Protein AF-A0A1B6DIT6-F1 (afdb_monomer)

pLDDT: mean 82.74, std 21.22, range [32.59, 97.62]

Foldseek 3Di:
DVVVVVVVVVVVVDPDDDDDDPPVVVVVVVVVVVVCVPPDPDPPPPPDDPVVDDDDDPPDPFDDKDAPAFAEDDDDDADDPVQFKFFLNHTDDFDRQLRVLLLQCLLCVVPPLVVDPLQQVLSVVVSLVSGDPVCVVRPPDPVRIDSPSSNVVVVVVVVVVVVDDPVVVVVVVVVVVVCCVRGQWMQTRNDIDGDDHRYDDDDHFDDDPDPDNNGD

Structure (mmCIF, N/CA/C/O backbone):
data_AF-A0A1B6DIT6-F1
#
_entry.id   AF-A0A1B6DIT6-F1
#
loop_
_atom_site.group_PDB
_atom_site.id
_atom_site.type_symbol
_atom_site.label_atom_id
_atom_site.label_alt_id
_atom_site.label_comp_id
_atom_site.label_asym_id
_atom_site.label_entity_id
_atom_site.label_seq_id
_atom_site.pdbx_PDB_ins_code
_atom_site.Cartn_x
_atom_site.Cartn_y
_atom_site.Cartn_z
_atom_site.occupancy
_atom_site.B_iso_or_equiv
_atom_site.auth_seq_id
_atom_site.auth_comp_id
_atom_site.auth_asym_id
_atom_site.auth_atom_id
_atom_site.pdbx_PDB_model_num
ATOM 1 N N . MET A 1 1 ? 44.842 9.949 -26.995 1.00 42.66 1 MET A N 1
ATOM 2 C CA . MET A 1 1 ? 45.660 10.746 -27.949 1.00 42.66 1 MET A CA 1
ATOM 3 C C . MET A 1 1 ? 47.125 10.312 -28.110 1.00 42.66 1 MET A C 1
ATOM 5 O O . MET A 1 1 ? 47.661 10.558 -29.182 1.00 42.66 1 MET A O 1
ATOM 9 N N . LYS A 1 2 ? 47.800 9.680 -27.129 1.00 33.75 2 LYS A N 1
ATOM 10 C CA . LYS A 1 2 ? 49.218 9.261 -27.284 1.00 33.75 2 LYS A CA 1
ATOM 11 C C . LYS A 1 2 ? 49.434 7.991 -28.135 1.00 33.75 2 LYS A C 1
ATOM 13 O O . LYS A 1 2 ? 50.426 7.920 -28.845 1.00 33.75 2 LYS A O 1
ATOM 18 N N . LEU A 1 3 ? 48.484 7.052 -28.150 1.00 37.16 3 LEU A N 1
ATOM 19 C CA . LEU A 1 3 ? 48.555 5.824 -28.967 1.00 37.16 3 LEU A CA 1
ATOM 20 C C . LEU A 1 3 ? 48.353 6.067 -30.475 1.00 37.16 3 LEU A C 1
ATOM 22 O O . LEU A 1 3 ? 48.975 5.394 -31.288 1.00 37.16 3 LEU A O 1
ATOM 26 N N . LEU A 1 4 ? 47.567 7.083 -30.854 1.00 39.28 4 LEU A N 1
ATOM 27 C CA . LEU A 1 4 ? 47.345 7.437 -32.264 1.00 39.28 4 LEU A CA 1
ATOM 28 C C . LEU A 1 4 ? 48.621 7.974 -32.942 1.00 39.28 4 LEU A C 1
ATOM 30 O O . LEU A 1 4 ? 48.820 7.768 -34.133 1.00 39.28 4 LEU A O 1
ATOM 34 N N . LYS A 1 5 ? 49.508 8.633 -32.180 1.00 39.22 5 LYS A N 1
ATOM 35 C CA . LYS A 1 5 ? 50.748 9.219 -32.714 1.00 39.22 5 LYS A CA 1
ATOM 36 C C . LYS A 1 5 ? 51.851 8.186 -32.973 1.00 39.22 5 LYS A C 1
ATOM 38 O O . LYS A 1 5 ? 52.633 8.392 -33.893 1.00 39.22 5 LYS A O 1
ATOM 43 N N . LEU A 1 6 ? 51.896 7.071 -32.233 1.00 41.97 6 LEU A N 1
ATOM 44 C CA . LEU A 1 6 ? 52.840 5.981 -32.534 1.00 41.97 6 LEU A CA 1
ATOM 45 C C . LEU A 1 6 ? 52.454 5.216 -33.811 1.00 41.97 6 LEU A C 1
ATOM 47 O O . LEU A 1 6 ? 53.330 4.752 -34.534 1.00 41.97 6 LEU A O 1
ATOM 51 N N . TYR A 1 7 ? 51.157 5.119 -34.112 1.00 41.25 7 TYR A N 1
ATOM 52 C CA . TYR A 1 7 ? 50.659 4.350 -35.256 1.00 41.25 7 TYR A CA 1
ATOM 53 C C . TYR A 1 7 ? 50.949 5.035 -36.602 1.00 41.25 7 TYR A C 1
ATOM 55 O O . TYR A 1 7 ? 51.363 4.386 -37.558 1.00 41.25 7 TYR A O 1
ATOM 63 N N . VAL A 1 8 ? 50.831 6.367 -36.652 1.00 47.16 8 VAL A N 1
ATOM 64 C CA . VAL A 1 8 ? 51.170 7.166 -37.846 1.00 47.16 8 VAL A CA 1
ATOM 65 C C . VAL A 1 8 ? 52.676 7.114 -38.156 1.00 47.16 8 VAL A C 1
ATOM 67 O O . VAL A 1 8 ? 53.069 7.148 -39.317 1.00 47.16 8 VAL A O 1
ATOM 70 N N . PHE A 1 9 ? 53.533 6.954 -37.142 1.00 40.22 9 PHE A N 1
ATOM 71 C CA . PHE A 1 9 ? 54.986 6.849 -37.331 1.00 40.22 9 PHE A CA 1
ATOM 72 C C . PHE A 1 9 ? 55.424 5.486 -37.900 1.00 40.22 9 PHE A C 1
ATOM 74 O O . PHE A 1 9 ? 56.388 5.413 -38.659 1.00 40.22 9 PHE A O 1
ATOM 81 N N . ALA A 1 10 ? 54.697 4.409 -37.580 1.00 43.62 10 ALA A N 1
ATOM 82 C CA . ALA A 1 10 ? 54.966 3.074 -38.119 1.00 43.62 10 ALA A CA 1
ATOM 83 C C . ALA A 1 10 ? 54.557 2.940 -39.598 1.00 43.62 10 ALA A C 1
ATOM 85 O O . ALA A 1 10 ? 55.230 2.253 -40.363 1.00 43.62 10 ALA A O 1
ATOM 86 N N . LEU A 1 11 ? 53.494 3.636 -40.015 1.00 41.50 11 LEU A N 1
ATOM 87 C CA . LEU A 1 11 ? 52.977 3.585 -41.387 1.00 41.50 11 LEU A CA 1
ATOM 88 C C . LEU A 1 11 ? 53.829 4.381 -42.393 1.00 41.50 11 LEU A C 1
ATOM 90 O O . LEU A 1 11 ? 53.877 4.017 -43.562 1.00 41.50 11 LEU A O 1
ATOM 94 N N . ASN A 1 12 ? 54.571 5.401 -41.947 1.00 39.12 12 ASN A N 1
ATOM 95 C CA . ASN A 1 12 ? 55.425 6.217 -42.823 1.00 39.12 12 ASN A CA 1
ATOM 96 C C . ASN A 1 12 ? 56.765 5.558 -43.218 1.00 39.12 12 ASN A C 1
ATOM 98 O O . ASN A 1 12 ? 57.460 6.088 -44.079 1.00 39.12 12 ASN A O 1
ATOM 102 N N . ASN A 1 13 ? 57.143 4.422 -42.616 1.00 39.75 13 ASN A N 1
ATOM 103 C CA . ASN A 1 13 ? 58.395 3.709 -42.930 1.00 39.75 13 ASN A CA 1
ATOM 104 C C . ASN A 1 13 ? 58.234 2.575 -43.956 1.00 39.75 13 ASN A C 1
ATOM 106 O O . ASN A 1 13 ? 59.212 1.925 -44.318 1.00 39.75 13 ASN A O 1
ATOM 110 N N . ILE A 1 14 ? 57.017 2.332 -44.445 1.00 43.12 14 ILE A N 1
ATOM 111 C CA . ILE A 1 14 ? 56.742 1.309 -45.453 1.00 43.12 14 ILE A CA 1
ATOM 112 C C . ILE A 1 14 ? 56.295 2.037 -46.721 1.00 43.12 14 ILE A C 1
ATOM 114 O O . ILE A 1 14 ? 55.128 2.369 -46.903 1.00 43.12 14 ILE A O 1
ATOM 118 N N . ASN A 1 15 ? 57.272 2.328 -47.580 1.00 42.12 15 ASN A N 1
ATOM 119 C CA . ASN A 1 15 ? 57.087 2.896 -48.915 1.00 42.12 15 ASN A CA 1
ATOM 120 C C . ASN A 1 15 ? 56.266 1.938 -49.800 1.00 42.12 15 ASN A C 1
ATOM 122 O O . ASN A 1 15 ? 56.824 1.149 -50.559 1.00 42.12 15 ASN A O 1
ATOM 126 N N . ILE A 1 16 ? 54.935 2.010 -49.722 1.00 41.47 16 ILE A N 1
ATOM 127 C CA . ILE A 1 16 ? 54.033 1.372 -50.687 1.00 41.47 16 ILE A CA 1
ATOM 128 C C . ILE A 1 16 ? 53.104 2.440 -51.278 1.00 41.47 16 ILE A C 1
ATOM 130 O O . ILE A 1 16 ? 52.011 2.704 -50.794 1.00 41.47 16 ILE A O 1
ATOM 134 N N . ILE A 1 17 ? 53.630 3.078 -52.326 1.00 35.41 17 ILE A N 1
ATOM 135 C CA . ILE A 1 17 ? 52.993 3.272 -53.638 1.00 35.41 17 ILE A CA 1
ATOM 136 C C . ILE A 1 17 ? 51.563 3.853 -53.630 1.00 35.41 17 ILE A C 1
ATOM 138 O O . ILE A 1 17 ? 50.560 3.158 -53.508 1.00 35.41 17 ILE A O 1
ATOM 142 N N . SER A 1 18 ? 51.525 5.164 -53.873 1.00 38.03 18 SER A N 1
ATOM 143 C CA . SER A 1 18 ? 50.695 5.891 -54.849 1.00 38.03 18 SER A CA 1
ATOM 144 C C . SER A 1 18 ? 49.446 5.218 -55.456 1.00 38.03 18 SER A C 1
ATOM 146 O O . SER A 1 18 ? 49.536 4.225 -56.173 1.00 38.03 18 SER A O 1
ATOM 148 N N . ASN A 1 19 ? 48.330 5.953 -55.361 1.00 40.50 19 ASN A N 1
ATOM 149 C CA . ASN A 1 19 ? 47.207 5.988 -56.309 1.00 40.50 19 ASN A CA 1
ATOM 150 C C . ASN A 1 19 ? 46.431 4.679 -56.563 1.00 40.50 19 ASN A C 1
ATOM 152 O O . ASN A 1 19 ? 46.398 4.208 -57.694 1.00 40.50 19 ASN A O 1
ATOM 156 N N . VAL A 1 20 ? 45.667 4.176 -55.581 1.00 32.59 20 VAL A N 1
ATOM 157 C CA . VAL A 1 20 ? 44.468 3.348 -55.848 1.00 32.59 20 VAL A CA 1
ATOM 158 C C . VAL A 1 20 ? 43.368 3.598 -54.801 1.00 32.59 20 VAL A C 1
ATOM 160 O O . VAL A 1 20 ? 43.552 3.378 -53.612 1.00 32.59 20 VAL A O 1
ATOM 163 N N . LYS A 1 21 ? 42.219 4.061 -55.309 1.00 34.72 21 LYS A N 1
ATOM 164 C CA . LYS A 1 21 ? 40.843 4.113 -54.774 1.00 34.72 21 LYS A CA 1
ATOM 165 C C . LYS A 1 21 ? 40.569 3.556 -53.359 1.00 34.72 21 LYS A C 1
ATOM 167 O O . LYS A 1 21 ? 40.690 2.361 -53.113 1.00 34.72 21 LYS A O 1
ATOM 172 N N . ILE A 1 22 ? 39.962 4.444 -52.567 1.00 39.47 22 ILE A N 1
ATOM 173 C CA . ILE A 1 22 ? 39.202 4.413 -51.290 1.00 39.47 22 ILE A CA 1
ATOM 174 C C . ILE A 1 22 ? 38.439 3.110 -50.885 1.00 39.47 22 ILE A C 1
ATOM 176 O O . ILE A 1 22 ? 37.837 3.061 -49.819 1.00 39.47 22 ILE A O 1
ATOM 180 N N . SER A 1 23 ? 38.467 2.004 -51.638 1.00 42.94 23 SER A N 1
ATOM 181 C CA . SER A 1 23 ? 37.762 0.755 -51.269 1.00 42.94 23 SER A CA 1
ATOM 182 C C . SER A 1 23 ? 38.580 -0.243 -50.427 1.00 42.94 23 SER A C 1
ATOM 184 O O . SER A 1 23 ? 38.000 -1.094 -49.756 1.00 42.94 23 SER A O 1
ATOM 186 N N . SER A 1 24 ? 39.914 -0.150 -50.412 1.00 39.19 24 SER A N 1
ATOM 187 C CA . SER A 1 24 ? 40.788 -1.111 -49.712 1.00 39.19 24 SER A CA 1
ATOM 188 C C . SER A 1 24 ? 41.022 -0.783 -48.230 1.00 39.19 24 SER A C 1
ATOM 190 O O . SER A 1 24 ? 41.229 -1.700 -47.434 1.00 39.19 24 SER A O 1
ATOM 192 N N . GLU A 1 25 ? 40.922 0.487 -47.822 1.00 42.59 25 GLU A N 1
ATOM 193 C CA . GLU A 1 25 ? 41.101 0.911 -46.420 1.00 42.59 25 GLU A CA 1
ATOM 194 C C . GLU A 1 25 ? 39.993 0.385 -45.498 1.00 42.59 25 GLU A C 1
ATOM 196 O O . GLU A 1 25 ? 40.258 -0.016 -44.364 1.00 42.59 25 GLU A O 1
ATOM 201 N N . ILE A 1 26 ? 38.758 0.302 -46.002 1.00 45.50 26 ILE A N 1
ATOM 202 C CA . ILE A 1 26 ? 37.616 -0.238 -45.255 1.00 45.50 26 ILE A CA 1
ATOM 203 C C . ILE A 1 26 ? 37.825 -1.735 -44.988 1.00 45.50 26 ILE A C 1
ATOM 205 O O . ILE A 1 26 ? 37.692 -2.192 -43.853 1.00 45.50 26 ILE A O 1
ATOM 209 N N . ILE A 1 27 ? 38.235 -2.498 -46.006 1.00 44.66 27 ILE A N 1
ATOM 210 C CA . ILE A 1 27 ? 38.510 -3.938 -45.881 1.00 44.66 27 ILE A CA 1
ATOM 211 C C . ILE A 1 27 ? 39.686 -4.184 -44.925 1.00 44.66 27 ILE A C 1
ATOM 213 O O . ILE A 1 27 ? 39.637 -5.109 -44.111 1.00 44.66 27 ILE A O 1
ATOM 217 N N . PHE A 1 28 ? 40.716 -3.334 -44.968 1.00 45.59 28 PHE A N 1
ATOM 218 C CA . PHE A 1 28 ? 41.844 -3.410 -44.043 1.00 45.59 28 PHE A CA 1
ATOM 219 C C . PHE A 1 28 ? 41.406 -3.146 -42.596 1.00 45.59 28 PHE A C 1
ATOM 221 O O . PHE A 1 28 ? 41.759 -3.913 -41.704 1.00 45.59 28 PHE A O 1
ATOM 228 N N . TYR A 1 29 ? 40.550 -2.146 -42.364 1.00 50.53 29 TYR A N 1
ATOM 229 C CA . TYR A 1 29 ? 39.985 -1.841 -41.047 1.00 50.53 29 TYR A CA 1
ATOM 230 C C . TYR A 1 29 ? 39.121 -2.988 -40.488 1.00 50.53 29 TYR A C 1
ATOM 232 O O . TYR A 1 29 ? 39.241 -3.338 -39.311 1.00 50.53 29 TYR A O 1
ATOM 240 N N . TYR A 1 30 ? 38.304 -3.640 -41.325 1.00 49.59 30 TYR A N 1
ATOM 241 C CA . TYR A 1 30 ? 37.510 -4.810 -40.920 1.00 49.59 30 TYR A CA 1
ATOM 242 C C . TYR A 1 30 ? 38.373 -6.049 -40.629 1.00 49.59 30 TYR A C 1
ATOM 244 O O . TYR A 1 30 ? 38.139 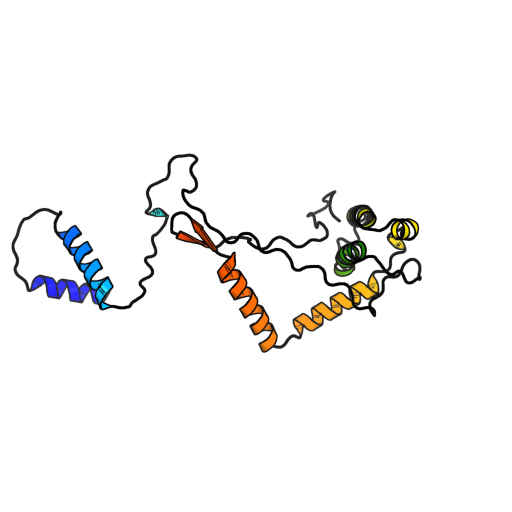-6.739 -39.632 1.00 49.59 30 TYR A O 1
ATOM 252 N N . ASN A 1 31 ? 39.407 -6.311 -41.433 1.00 48.62 31 ASN A N 1
ATOM 253 C CA . ASN A 1 31 ? 40.337 -7.414 -41.178 1.00 48.62 31 ASN A CA 1
ATOM 254 C C . ASN A 1 31 ? 41.179 -7.179 -39.918 1.00 48.62 31 ASN A C 1
ATOM 256 O O . ASN A 1 31 ? 41.342 -8.095 -39.111 1.00 48.62 31 ASN A O 1
ATOM 260 N N . LEU A 1 32 ? 41.633 -5.945 -39.679 1.00 51.25 32 LEU A N 1
ATOM 261 C CA . LEU A 1 32 ? 42.360 -5.587 -38.461 1.00 51.25 32 LEU A CA 1
ATOM 262 C C . LEU A 1 32 ? 41.475 -5.743 -37.211 1.00 51.25 32 LEU A C 1
ATOM 264 O O . LEU A 1 32 ? 41.929 -6.275 -36.199 1.00 51.25 32 LEU A O 1
ATOM 268 N N . LYS A 1 33 ? 40.187 -5.375 -37.293 1.00 50.38 33 LYS A N 1
ATOM 269 C CA . LYS A 1 33 ? 39.188 -5.608 -36.231 1.00 50.38 33 LYS A CA 1
ATOM 270 C C . LYS A 1 33 ? 38.983 -7.096 -35.926 1.00 50.38 33 LYS A C 1
ATOM 272 O O . LYS A 1 33 ? 38.908 -7.473 -34.758 1.00 50.38 33 LYS A O 1
ATOM 277 N N . SER A 1 34 ? 38.933 -7.944 -36.955 1.00 46.94 34 SER A N 1
ATOM 278 C CA . SER A 1 34 ? 38.821 -9.405 -36.803 1.00 46.94 34 SER A CA 1
ATOM 279 C C . SER A 1 34 ? 40.055 -10.015 -36.123 1.00 46.94 34 SER A C 1
ATOM 281 O O . SER A 1 34 ? 39.938 -10.902 -35.275 1.00 46.94 34 SER A O 1
ATOM 283 N N . ILE A 1 35 ? 41.244 -9.490 -36.433 1.00 50.69 35 ILE A N 1
ATOM 284 C CA . ILE A 1 35 ? 42.513 -9.923 -35.837 1.00 50.69 35 ILE A CA 1
ATOM 285 C C . ILE A 1 35 ? 42.615 -9.469 -34.371 1.00 50.69 35 ILE A C 1
ATOM 287 O O . ILE A 1 35 ? 42.943 -10.276 -33.503 1.00 50.69 35 ILE A O 1
ATOM 291 N N . ILE A 1 36 ? 42.237 -8.227 -34.051 1.00 50.88 36 ILE A N 1
ATOM 292 C CA . ILE A 1 36 ? 42.234 -7.708 -32.669 1.00 50.88 36 ILE A CA 1
ATOM 293 C C . ILE A 1 36 ? 41.238 -8.478 -31.777 1.00 50.88 36 ILE A C 1
ATOM 295 O O . ILE A 1 36 ? 41.543 -8.744 -30.609 1.00 50.88 36 ILE A O 1
ATOM 299 N N . ARG A 1 37 ? 40.102 -8.928 -32.340 1.00 46.41 37 ARG A N 1
ATOM 300 C CA . ARG A 1 37 ? 39.108 -9.795 -31.674 1.00 46.41 37 ARG A CA 1
ATOM 301 C C . ARG A 1 37 ? 39.679 -11.151 -31.241 1.00 46.41 37 ARG A C 1
ATOM 303 O O . ARG A 1 37 ? 39.236 -11.690 -30.234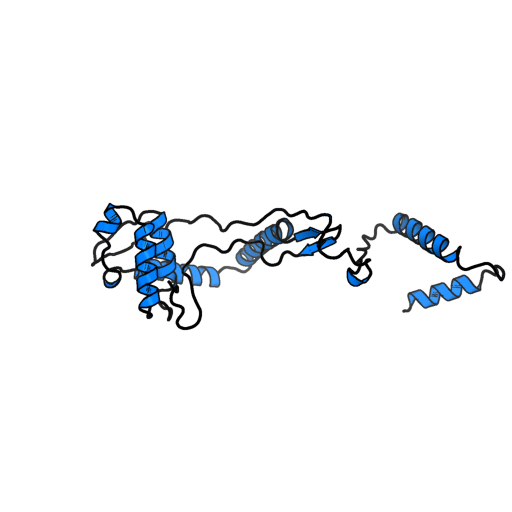 1.00 46.41 37 ARG A O 1
ATOM 310 N N . LYS A 1 38 ? 40.643 -11.707 -31.987 1.00 50.00 38 LYS A N 1
ATOM 311 C CA . LYS A 1 38 ? 41.274 -13.004 -31.673 1.00 50.00 38 LYS A CA 1
ATOM 312 C C . LYS A 1 38 ? 42.413 -12.904 -30.657 1.00 50.00 38 LYS A C 1
ATOM 314 O O . LYS A 1 38 ? 42.686 -13.886 -29.980 1.00 50.00 38 LYS A O 1
ATOM 319 N N . VAL A 1 39 ? 43.084 -11.755 -30.564 1.00 48.00 39 VAL A N 1
ATOM 320 C CA . VAL A 1 39 ? 44.353 -11.632 -29.821 1.00 48.00 39 VAL A CA 1
ATOM 321 C C . VAL A 1 39 ? 44.165 -11.152 -28.381 1.00 48.00 39 VAL A C 1
ATOM 323 O O . VAL A 1 39 ? 45.014 -11.428 -27.541 1.00 48.00 39 VAL A O 1
ATOM 326 N N . THR A 1 40 ? 43.083 -10.437 -28.061 1.00 45.06 40 THR A N 1
ATOM 327 C CA . THR A 1 40 ? 43.082 -9.635 -26.828 1.00 45.06 40 THR A CA 1
ATOM 328 C C . THR A 1 40 ? 42.321 -10.206 -25.633 1.00 45.06 40 THR A C 1
ATOM 330 O O . THR A 1 40 ? 42.613 -9.761 -24.533 1.00 45.06 40 THR A O 1
ATOM 333 N N . ASN A 1 41 ? 41.386 -11.164 -25.758 1.00 41.72 41 ASN A N 1
ATOM 334 C CA . ASN A 1 41 ? 40.500 -11.565 -24.633 1.00 41.72 41 ASN A CA 1
ATOM 335 C C . ASN A 1 41 ? 39.913 -10.358 -23.848 1.00 41.72 41 ASN A C 1
ATOM 337 O O . ASN A 1 41 ? 39.475 -10.490 -22.707 1.00 41.72 41 ASN A O 1
ATOM 341 N N . LEU A 1 42 ? 39.899 -9.167 -24.457 1.00 43.97 42 LEU A N 1
ATOM 342 C CA . LEU A 1 42 ? 39.308 -7.963 -23.909 1.00 43.97 42 LEU A CA 1
ATOM 343 C C . LEU A 1 42 ? 37.848 -7.981 -24.344 1.00 43.97 42 LEU A C 1
ATOM 345 O O . LEU A 1 42 ? 37.544 -7.885 -25.534 1.00 43.97 42 LEU A O 1
ATOM 349 N N . SER A 1 43 ? 36.941 -8.099 -23.378 1.00 41.09 43 SER A N 1
ATOM 350 C CA . SER A 1 43 ? 35.516 -7.855 -23.577 1.00 41.09 43 SER A CA 1
ATOM 351 C C . SER A 1 43 ? 35.311 -6.375 -23.909 1.00 41.09 43 SER A C 1
ATOM 353 O O . SER A 1 43 ? 35.034 -5.555 -23.034 1.00 41.09 43 SER A O 1
ATOM 355 N N . PHE A 1 44 ? 35.519 -6.004 -25.169 1.00 42.78 44 PHE A N 1
ATOM 356 C CA . PHE A 1 44 ? 35.217 -4.668 -25.655 1.00 42.78 44 PHE A CA 1
ATOM 357 C C . PHE A 1 44 ? 33.696 -4.569 -25.797 1.00 42.78 44 PHE A C 1
ATOM 359 O O . PHE A 1 44 ? 33.114 -5.147 -26.715 1.00 42.78 44 PHE A O 1
ATOM 366 N N . SER A 1 45 ? 33.035 -3.888 -24.860 1.00 43.81 45 SER A N 1
ATOM 367 C CA . SER A 1 45 ? 31.628 -3.521 -25.003 1.00 43.81 45 SER A CA 1
ATOM 368 C C . SER A 1 45 ? 31.520 -2.536 -26.162 1.00 43.81 45 SER A C 1
ATOM 370 O O . SER A 1 45 ? 31.900 -1.373 -26.033 1.00 43.81 45 SER A O 1
ATOM 372 N N . PHE A 1 46 ? 31.057 -3.011 -27.315 1.00 47.59 46 PHE A N 1
ATOM 373 C CA . PHE A 1 46 ? 30.722 -2.146 -28.437 1.00 47.59 46 PHE A CA 1
ATOM 374 C C . PHE A 1 46 ? 29.471 -1.358 -28.026 1.00 47.59 46 PHE A C 1
ATOM 376 O O . PHE A 1 46 ? 28.364 -1.888 -28.077 1.00 47.59 46 PHE A O 1
ATOM 383 N N . GLN A 1 47 ? 29.644 -0.136 -27.513 1.00 51.56 47 GLN A N 1
ATOM 384 C CA . GLN A 1 47 ? 28.527 0.797 -27.376 1.00 51.56 47 GLN A CA 1
ATOM 385 C C . GLN A 1 47 ? 28.112 1.178 -28.792 1.00 51.56 47 GLN A C 1
ATOM 387 O O . GLN A 1 47 ? 28.804 1.938 -29.463 1.00 51.56 47 GLN A O 1
ATOM 392 N N . HIS A 1 48 ? 27.049 0.542 -29.275 1.00 63.88 48 HIS A N 1
ATOM 393 C CA . HIS A 1 48 ? 26.376 0.968 -30.486 1.00 63.88 48 HIS A CA 1
ATOM 394 C C . HIS A 1 48 ? 25.385 2.056 -30.083 1.00 63.88 48 HIS A C 1
ATOM 396 O O . HIS A 1 48 ? 24.480 1.826 -29.277 1.00 63.88 48 HIS A O 1
ATOM 402 N N . ASP A 1 49 ? 25.650 3.260 -30.566 1.00 76.00 49 ASP A N 1
ATOM 403 C CA . ASP A 1 49 ? 24.916 4.459 -30.213 1.00 76.00 49 ASP A CA 1
ATOM 404 C C . ASP A 1 49 ? 23.626 4.524 -31.038 1.00 76.00 49 ASP A C 1
ATOM 406 O O . ASP A 1 49 ? 23.661 4.648 -32.259 1.00 76.00 49 ASP A O 1
ATOM 410 N N . ARG A 1 50 ? 22.468 4.468 -30.368 1.00 78.44 50 ARG A N 1
ATOM 411 C CA . ARG A 1 50 ? 21.141 4.346 -31.013 1.00 78.44 50 ARG A CA 1
ATOM 412 C C . ARG A 1 50 ? 20.800 5.456 -32.010 1.00 78.44 50 ARG A C 1
ATOM 414 O O . ARG A 1 50 ? 19.903 5.301 -32.829 1.00 78.44 50 ARG A O 1
ATOM 421 N N . TRP A 1 51 ? 21.461 6.605 -31.910 1.00 82.50 51 TRP A N 1
ATOM 422 C CA . TRP A 1 51 ? 21.298 7.739 -32.825 1.00 82.50 51 TRP A CA 1
ATOM 423 C C . TRP A 1 51 ? 22.057 7.574 -34.150 1.00 82.50 51 TRP A C 1
ATOM 425 O O . TRP A 1 51 ? 21.807 8.349 -35.070 1.00 82.50 51 TRP A O 1
ATOM 435 N N . GLU A 1 52 ? 22.953 6.590 -34.260 1.00 84.06 52 GLU A N 1
ATOM 436 C CA . GLU A 1 52 ? 23.669 6.251 -35.498 1.00 84.06 52 GLU A CA 1
ATOM 437 C C . GLU A 1 52 ? 22.910 5.226 -36.364 1.00 84.06 52 GLU A C 1
ATOM 439 O O . GLU A 1 52 ? 23.256 5.029 -37.528 1.00 84.06 52 GLU A O 1
ATOM 444 N N . GLU A 1 53 ? 21.870 4.588 -35.817 1.00 82.81 53 GLU A N 1
ATOM 445 C CA . GLU A 1 53 ? 21.043 3.597 -36.512 1.00 82.81 53 GLU A CA 1
ATOM 446 C C . GLU A 1 53 ? 20.085 4.237 -37.530 1.00 82.81 53 GLU A C 1
ATOM 448 O O . GLU A 1 53 ? 19.615 5.370 -37.374 1.00 82.81 53 GLU A O 1
ATOM 453 N N . GLU A 1 54 ? 19.745 3.482 -38.580 1.00 83.94 54 GLU A N 1
ATOM 454 C CA . GLU A 1 54 ? 18.736 3.908 -39.547 1.00 83.94 54 GLU A CA 1
ATOM 455 C C . GLU A 1 54 ? 17.373 4.099 -38.873 1.00 83.94 54 GLU A C 1
ATOM 457 O O . GLU A 1 54 ? 16.926 3.311 -38.032 1.00 83.94 54 GLU A O 1
ATOM 462 N N . LYS A 1 55 ? 16.670 5.162 -39.272 1.00 84.12 55 LYS A N 1
ATOM 463 C CA . LYS A 1 55 ? 15.324 5.422 -38.766 1.00 84.12 55 LYS A CA 1
ATOM 464 C C . LYS A 1 55 ? 14.381 4.312 -39.217 1.00 84.12 55 LYS A C 1
ATOM 466 O O . LYS A 1 55 ? 14.281 4.009 -40.404 1.00 84.12 55 LYS A O 1
ATOM 471 N N . LYS A 1 56 ? 13.629 3.765 -38.264 1.00 83.81 56 LYS A N 1
ATOM 472 C CA . LYS A 1 56 ? 12.538 2.830 -38.551 1.00 83.81 56 LYS A CA 1
ATOM 473 C C . LYS A 1 56 ? 11.393 3.543 -39.263 1.00 83.81 56 LYS A C 1
ATOM 475 O O . LYS A 1 56 ? 11.190 4.743 -39.082 1.00 83.81 56 LYS A O 1
ATOM 480 N N . SER A 1 57 ? 10.633 2.775 -40.039 1.00 87.69 57 SER A N 1
ATOM 481 C CA . SER A 1 57 ? 9.401 3.239 -40.673 1.00 87.69 57 SER A CA 1
ATOM 482 C C . SER A 1 57 ? 8.402 3.754 -39.639 1.00 87.69 57 SER A C 1
ATOM 484 O O . SER A 1 57 ? 8.298 3.209 -38.534 1.00 87.69 57 SER A O 1
ATOM 486 N N . ASP A 1 58 ? 7.615 4.753 -40.027 1.00 85.81 58 ASP A N 1
ATOM 487 C CA . ASP A 1 58 ? 6.604 5.344 -39.156 1.00 85.81 58 ASP A CA 1
ATOM 488 C C . ASP A 1 58 ? 5.636 4.286 -38.597 1.00 85.81 58 ASP A C 1
ATOM 490 O O . ASP A 1 58 ? 5.170 3.389 -39.297 1.00 85.81 58 ASP A O 1
ATOM 494 N N . GLY A 1 59 ? 5.362 4.375 -37.293 1.00 90.44 59 GLY A N 1
ATOM 495 C CA . GLY A 1 59 ? 4.489 3.449 -36.560 1.00 90.44 59 GLY A CA 1
ATOM 496 C C . GLY A 1 59 ? 5.199 2.249 -35.922 1.00 90.44 59 GLY A C 1
ATOM 497 O O . GLY A 1 59 ? 4.779 1.813 -34.849 1.00 90.44 59 GLY A O 1
ATOM 498 N N . VAL A 1 60 ? 6.312 1.768 -36.484 1.00 92.06 60 VAL A N 1
ATOM 499 C CA . VAL A 1 60 ? 7.061 0.629 -35.922 1.00 92.06 60 VAL A CA 1
ATOM 500 C C . VAL A 1 60 ? 8.004 1.110 -34.819 1.00 92.06 60 VAL A C 1
ATOM 502 O O . VAL A 1 60 ? 8.893 1.927 -35.050 1.00 92.06 60 VAL A O 1
ATOM 505 N N . LYS A 1 61 ? 7.818 0.607 -33.593 1.00 91.50 61 LYS A N 1
ATOM 506 C CA . LYS A 1 61 ? 8.652 0.983 -32.434 1.00 91.50 61 LYS A CA 1
ATOM 507 C C . LYS A 1 61 ? 9.864 0.062 -32.261 1.00 91.50 61 LYS A C 1
ATOM 509 O O . LYS A 1 61 ? 10.963 0.545 -31.985 1.00 91.50 61 LYS A O 1
ATOM 514 N N . TRP A 1 62 ? 9.669 -1.237 -32.467 1.00 93.06 62 TRP A N 1
ATOM 515 C CA . TRP A 1 62 ? 10.679 -2.289 -32.346 1.00 93.06 62 TRP A CA 1
ATOM 516 C C . TRP A 1 62 ? 10.285 -3.501 -33.194 1.00 93.06 62 TRP A C 1
ATOM 518 O O . TRP A 1 62 ? 9.113 -3.653 -33.541 1.00 93.06 62 TRP A O 1
ATOM 528 N N . THR A 1 63 ? 11.261 -4.332 -33.549 1.00 93.00 63 THR A N 1
ATOM 529 C CA . THR A 1 63 ? 11.064 -5.611 -34.250 1.00 93.00 63 THR A CA 1
ATOM 530 C C . THR A 1 63 ? 11.237 -6.800 -33.308 1.00 93.00 63 THR A C 1
ATOM 532 O O . THR A 1 63 ? 10.575 -7.820 -33.489 1.00 93.00 63 THR A O 1
ATOM 535 N N . PHE A 1 64 ? 12.056 -6.658 -32.265 1.00 95.25 64 PHE A N 1
ATOM 536 C CA . PHE A 1 64 ? 12.258 -7.642 -31.210 1.00 95.25 64 PHE A CA 1
ATOM 537 C C . PHE A 1 64 ? 12.172 -6.995 -29.825 1.00 95.25 64 PHE A C 1
ATOM 539 O O . PHE A 1 64 ? 12.801 -5.968 -29.567 1.00 95.25 64 PHE A O 1
ATOM 546 N N . LEU A 1 65 ? 11.428 -7.633 -28.920 1.00 96.88 65 LEU A N 1
ATOM 547 C CA . LEU A 1 65 ? 11.347 -7.261 -27.512 1.00 96.88 65 LEU A CA 1
ATOM 548 C C . LEU A 1 65 ? 11.251 -8.521 -26.650 1.00 96.88 65 LEU A C 1
ATOM 550 O O . LEU A 1 65 ? 10.320 -9.309 -26.798 1.00 96.88 65 LEU A O 1
ATOM 554 N N . GLU A 1 66 ? 12.177 -8.668 -25.708 1.00 97.06 66 GLU A N 1
ATOM 555 C CA . GLU A 1 66 ? 12.158 -9.728 -24.700 1.00 97.06 66 GLU A CA 1
ATOM 556 C C . GLU A 1 66 ? 12.378 -9.138 -23.302 1.00 97.06 66 GLU A C 1
ATOM 558 O O . GLU A 1 66 ? 13.292 -8.340 -23.081 1.00 97.06 66 GLU A O 1
ATOM 563 N N . HIS A 1 67 ? 11.551 -9.544 -22.338 1.00 97.31 67 HIS A N 1
ATOM 564 C CA . HIS A 1 67 ? 11.684 -9.179 -20.928 1.00 97.31 67 HIS A CA 1
ATOM 565 C C . HIS A 1 67 ? 11.152 -10.293 -20.018 1.00 97.31 67 HIS A C 1
ATOM 567 O O . HIS A 1 67 ? 10.290 -11.074 -20.418 1.00 97.31 67 HIS A O 1
ATOM 573 N N . LYS A 1 68 ? 11.595 -10.327 -18.756 1.00 96.75 68 LYS A N 1
ATOM 574 C CA . LYS A 1 68 ? 11.157 -11.327 -17.760 1.00 96.75 68 LYS A CA 1
ATOM 575 C C . LYS A 1 68 ? 9.783 -11.058 -17.132 1.00 96.75 68 LYS A C 1
ATOM 577 O O . LYS A 1 68 ? 9.309 -11.861 -16.340 1.00 96.75 68 LYS A O 1
ATOM 582 N N . GLY A 1 69 ? 9.126 -9.967 -17.526 1.00 96.25 69 GLY A N 1
ATOM 583 C CA . GLY A 1 69 ? 7.830 -9.567 -16.981 1.00 96.25 69 GLY A CA 1
ATOM 584 C C . GLY A 1 69 ? 7.976 -8.730 -15.709 1.00 96.25 69 GLY A C 1
ATOM 585 O O . GLY A 1 69 ? 9.089 -8.327 -15.360 1.00 96.25 69 GLY A O 1
ATOM 586 N N . PRO A 1 70 ? 6.855 -8.406 -15.048 1.00 96.25 70 PRO A N 1
ATOM 587 C CA . PRO A 1 70 ? 6.874 -7.618 -13.830 1.00 96.25 70 PRO A CA 1
ATOM 588 C C . PRO A 1 70 ? 7.234 -8.460 -12.602 1.00 96.25 70 PRO A C 1
ATOM 590 O O . PRO A 1 70 ? 7.038 -9.672 -12.568 1.00 96.25 70 PRO A O 1
ATOM 593 N N . VAL A 1 71 ? 7.683 -7.778 -11.555 1.00 96.19 71 VAL A N 1
ATOM 594 C CA . VAL A 1 71 ? 7.838 -8.337 -10.212 1.00 96.19 71 VAL A CA 1
ATOM 595 C C . VAL A 1 71 ? 6.625 -7.928 -9.385 1.00 96.19 71 VAL A C 1
ATOM 597 O O . VAL A 1 71 ? 6.374 -6.733 -9.203 1.00 96.19 71 VAL A O 1
ATOM 600 N N . PHE A 1 72 ? 5.874 -8.914 -8.901 1.00 96.06 72 PHE A N 1
ATOM 601 C CA . PHE A 1 72 ? 4.742 -8.689 -8.006 1.00 96.06 72 PHE A CA 1
ATOM 602 C C . PHE A 1 72 ? 5.216 -8.220 -6.627 1.00 96.06 72 PHE A C 1
ATOM 604 O O . PHE A 1 72 ? 6.334 -8.517 -6.195 1.00 96.06 72 PHE A O 1
ATOM 611 N N . ALA A 1 73 ? 4.365 -7.452 -5.948 1.00 93.31 73 ALA A N 1
ATOM 612 C CA . ALA A 1 73 ? 4.572 -7.134 -4.544 1.00 93.31 73 ALA A CA 1
ATOM 613 C C . ALA A 1 73 ? 4.577 -8.434 -3.712 1.00 93.31 73 ALA A C 1
ATOM 615 O O . ALA A 1 73 ? 3.929 -9.401 -4.113 1.00 93.31 73 ALA A O 1
ATOM 616 N N . PRO A 1 74 ? 5.316 -8.480 -2.591 1.00 93.25 74 PRO A N 1
ATOM 617 C CA . PRO A 1 74 ? 5.255 -9.625 -1.691 1.00 93.25 74 PRO A CA 1
ATOM 618 C C . PRO A 1 74 ? 3.835 -9.800 -1.148 1.00 93.25 74 PRO A C 1
ATOM 620 O O . PRO A 1 74 ? 3.123 -8.811 -0.953 1.00 93.25 74 PRO A O 1
ATOM 623 N N . ASP A 1 75 ? 3.470 -11.050 -0.877 1.00 94.88 75 ASP A N 1
ATOM 624 C CA . ASP A 1 75 ? 2.190 -11.385 -0.263 1.00 94.88 75 ASP A CA 1
ATOM 625 C C . ASP A 1 75 ? 2.053 -10.729 1.117 1.00 94.88 75 ASP A C 1
ATOM 627 O O . ASP A 1 75 ? 3.038 -10.467 1.818 1.00 94.88 75 ASP A O 1
ATOM 631 N N . TYR A 1 76 ? 0.811 -10.458 1.508 1.00 95.38 76 TYR A N 1
ATOM 632 C CA . TYR A 1 76 ? 0.513 -9.886 2.810 1.00 95.38 76 TYR A CA 1
ATOM 633 C C . TYR A 1 76 ? 0.870 -10.855 3.947 1.00 95.38 76 TYR A C 1
ATOM 635 O O . TYR A 1 76 ? 0.418 -12.000 3.976 1.00 95.38 76 TYR A O 1
ATOM 643 N N . GLU A 1 77 ? 1.647 -10.364 4.914 1.00 93.94 77 GLU A N 1
ATOM 644 C CA . GLU A 1 77 ? 1.953 -11.067 6.159 1.00 93.94 77 GLU A CA 1
ATOM 645 C C . GLU A 1 77 ? 1.009 -10.579 7.275 1.00 93.94 77 GLU A C 1
ATOM 647 O O . GLU A 1 77 ? 1.079 -9.396 7.640 1.00 93.94 77 GLU A O 1
ATOM 652 N N . PRO A 1 78 ? 0.155 -11.460 7.837 1.00 94.88 78 PRO A N 1
ATOM 653 C CA . PRO A 1 78 ? -0.765 -11.104 8.914 1.00 94.88 78 PRO A CA 1
ATOM 654 C C . PRO A 1 78 ? -0.059 -10.545 10.146 1.00 94.88 78 PRO A C 1
ATOM 656 O O . PRO A 1 78 ? 1.097 -10.870 10.446 1.00 94.88 78 PRO A O 1
ATOM 659 N N . LEU A 1 79 ? -0.779 -9.721 10.903 1.00 93.75 79 LEU A N 1
ATOM 660 C CA . LEU A 1 79 ? -0.248 -9.127 12.116 1.00 93.75 79 LEU A CA 1
ATOM 661 C C . LEU A 1 79 ? 0.062 -10.190 13.187 1.00 93.75 79 LEU A C 1
ATOM 663 O O . LEU A 1 79 ? -0.649 -11.190 13.335 1.00 93.75 79 LEU A O 1
ATOM 667 N N . PRO A 1 80 ? 1.116 -9.979 13.996 1.00 94.31 80 PRO A N 1
ATOM 668 C CA . PRO A 1 80 ? 1.378 -10.821 15.155 1.00 94.31 80 PRO A CA 1
ATOM 669 C C . PRO A 1 80 ? 0.180 -10.849 16.115 1.00 94.31 80 PRO A C 1
ATOM 671 O O . PRO A 1 80 ? -0.427 -9.815 16.374 1.00 94.31 80 PRO A O 1
ATOM 674 N N . LYS A 1 81 ? -0.104 -12.003 16.736 1.00 90.94 81 LYS A N 1
ATOM 675 C CA . LYS A 1 81 ? -1.268 -12.203 17.635 1.00 90.94 81 LYS A CA 1
ATOM 676 C C . LYS A 1 81 ? -1.354 -11.227 18.820 1.00 90.94 81 LYS A C 1
ATOM 678 O O . LYS A 1 81 ? -2.401 -11.104 19.448 1.00 90.94 81 LYS A O 1
ATOM 683 N N . ASN A 1 82 ? -0.245 -10.586 19.183 1.00 92.00 82 ASN A N 1
ATOM 684 C CA . ASN A 1 82 ? -0.192 -9.578 20.241 1.00 92.00 82 ASN A CA 1
ATOM 685 C C . ASN A 1 82 ? -0.669 -8.189 19.788 1.00 92.00 82 ASN A C 1
ATOM 687 O O . ASN A 1 82 ? -0.929 -7.346 20.642 1.00 92.00 82 ASN A O 1
ATOM 691 N N . VAL A 1 83 ? -0.761 -7.939 18.481 1.00 94.44 83 VAL A N 1
ATOM 692 C CA . VAL A 1 83 ? -1.272 -6.693 17.907 1.00 94.44 83 VAL A CA 1
ATOM 693 C C . VAL A 1 83 ? -2.753 -6.885 17.627 1.00 94.44 83 VAL A C 1
ATOM 695 O O . VAL A 1 83 ? -3.131 -7.741 16.833 1.00 94.44 83 VAL A O 1
ATOM 698 N N . LYS A 1 84 ? -3.597 -6.103 18.299 1.00 93.56 84 LYS A N 1
ATOM 699 C CA . LYS A 1 84 ? -5.048 -6.292 18.269 1.00 93.56 84 LYS A CA 1
ATOM 700 C C . LYS A 1 84 ? -5.752 -5.072 17.696 1.00 93.56 84 LYS A C 1
ATOM 702 O O . LYS A 1 84 ? -5.300 -3.936 17.862 1.00 93.56 84 LYS A O 1
ATOM 707 N N . PHE A 1 85 ? -6.883 -5.315 17.048 1.00 95.81 85 PHE A N 1
ATOM 708 C CA . PHE A 1 85 ? -7.810 -4.279 16.618 1.00 95.81 85 PHE A CA 1
ATOM 709 C C . PHE A 1 85 ? -8.962 -4.173 17.623 1.00 95.81 85 PHE A C 1
ATOM 711 O O . PHE A 1 85 ? -9.469 -5.185 18.109 1.00 95.81 85 PHE A O 1
ATOM 718 N N . PHE A 1 86 ? -9.366 -2.942 17.944 1.00 95.50 86 PHE A N 1
ATOM 719 C CA . PHE A 1 86 ? -10.466 -2.687 18.871 1.00 95.50 86 PHE A CA 1
ATOM 720 C C . PHE A 1 86 ? -11.571 -1.881 18.198 1.00 95.50 86 PHE A C 1
ATOM 722 O O . PHE A 1 86 ? -11.303 -0.910 17.487 1.00 95.50 86 PHE A O 1
ATOM 729 N N . TYR A 1 87 ? -12.814 -2.238 18.492 1.00 96.25 87 TYR A N 1
ATOM 730 C CA . TYR A 1 87 ? -14.009 -1.527 18.069 1.00 96.25 87 TYR A CA 1
ATOM 731 C C . TYR A 1 87 ? -14.892 -1.257 19.285 1.00 96.25 87 TYR A C 1
ATOM 733 O O . TYR A 1 87 ? -15.263 -2.183 19.995 1.00 96.25 87 TYR A O 1
ATOM 741 N N . ASP A 1 88 ? -15.205 0.012 19.548 1.00 94.25 88 ASP A N 1
ATOM 742 C CA . ASP A 1 88 ? -16.017 0.431 20.706 1.00 94.25 88 ASP A CA 1
ATOM 743 C C . ASP A 1 88 ? -15.477 -0.067 22.067 1.00 94.25 88 ASP A C 1
ATOM 745 O O . ASP A 1 88 ? -16.217 -0.248 23.027 1.00 94.25 88 ASP A O 1
ATOM 749 N N . GLY A 1 89 ? -14.161 -0.297 22.147 1.00 93.25 89 GLY A N 1
ATOM 750 C CA . GLY A 1 89 ? -13.485 -0.842 23.329 1.00 93.25 89 GLY A CA 1
ATOM 751 C C . GLY A 1 89 ? -13.396 -2.372 23.375 1.00 93.25 89 GLY A C 1
ATOM 752 O O . GLY A 1 89 ? -12.626 -2.893 24.180 1.00 93.25 89 GLY A O 1
ATOM 753 N N . GLU A 1 90 ? -14.094 -3.088 22.494 1.00 94.38 90 GLU A N 1
ATOM 754 C CA . GLU A 1 90 ? -14.034 -4.547 22.390 1.00 94.38 90 GLU A CA 1
ATOM 755 C C . GLU A 1 90 ? -12.975 -4.999 21.382 1.00 94.38 90 GLU A C 1
ATOM 757 O O . GLU A 1 90 ? -12.779 -4.382 20.335 1.00 94.38 90 GLU A O 1
ATOM 762 N N . GLU A 1 91 ? -12.279 -6.091 21.693 1.00 94.62 91 GLU A N 1
ATOM 763 C CA . GLU A 1 91 ? -11.316 -6.709 20.783 1.00 94.62 91 GLU A CA 1
ATOM 764 C C . GLU A 1 91 ? -12.045 -7.436 19.648 1.00 94.62 91 GLU A C 1
ATOM 766 O O . GLU A 1 91 ? -12.879 -8.310 19.890 1.00 94.62 91 GLU A O 1
ATOM 771 N N . ILE A 1 92 ? -11.695 -7.105 18.404 1.00 93.50 92 ILE A N 1
ATOM 772 C CA . ILE A 1 92 ? -12.202 -7.788 17.214 1.00 93.50 92 ILE A CA 1
ATOM 773 C C . ILE A 1 92 ? -11.018 -8.348 16.432 1.00 93.50 92 ILE A C 1
ATOM 775 O O . ILE A 1 92 ? -10.110 -7.616 16.041 1.00 93.50 92 ILE A O 1
ATOM 779 N N . HIS A 1 93 ? -11.057 -9.654 16.174 1.00 93.12 93 HIS A N 1
ATOM 780 C CA . HIS A 1 93 ? -10.144 -10.293 15.238 1.00 93.12 93 HIS A CA 1
ATOM 781 C C . HIS A 1 93 ? -10.681 -10.124 13.816 1.00 93.12 93 HIS A C 1
ATOM 783 O O . HIS A 1 93 ? -11.810 -10.534 13.540 1.00 93.12 93 HIS A O 1
ATOM 789 N N . LEU A 1 94 ? -9.886 -9.487 12.957 1.00 94.81 94 LEU A N 1
ATOM 790 C CA . LEU A 1 94 ? -10.233 -9.252 11.561 1.00 94.81 94 LEU A CA 1
ATOM 791 C C . LEU A 1 94 ? -9.824 -10.454 10.695 1.00 94.81 94 LEU A C 1
ATOM 793 O O . LEU A 1 94 ? -8.849 -11.144 10.985 1.00 94.81 94 LEU A O 1
ATOM 797 N N . SER A 1 95 ? -10.567 -10.694 9.622 1.00 95.81 95 SER A N 1
ATOM 798 C CA . SER A 1 95 ? -10.193 -11.584 8.526 1.00 95.81 95 SER A CA 1
ATOM 799 C C . SER A 1 95 ? -8.969 -11.039 7.789 1.00 95.81 95 SER A C 1
ATOM 801 O O . SER A 1 95 ? -8.727 -9.836 7.803 1.00 95.81 95 SER A O 1
ATOM 803 N N . GLN A 1 96 ? -8.195 -11.906 7.131 1.00 95.50 96 GLN A N 1
ATOM 804 C CA . GLN A 1 96 ? -6.926 -11.519 6.498 1.00 95.50 96 GLN A CA 1
ATOM 805 C C . GLN A 1 96 ? -7.080 -10.346 5.513 1.00 95.50 96 GLN A C 1
ATOM 807 O O . GLN A 1 96 ? -6.329 -9.377 5.600 1.00 95.50 96 GLN A O 1
ATOM 812 N N . ASP A 1 97 ? -8.091 -10.390 4.643 1.00 95.81 97 ASP A N 1
ATOM 813 C CA . ASP A 1 97 ? -8.341 -9.349 3.637 1.00 95.81 97 ASP A CA 1
ATOM 814 C C . ASP A 1 97 ? -8.782 -8.018 4.277 1.00 95.81 97 ASP A C 1
ATOM 816 O O . ASP A 1 97 ? -8.393 -6.928 3.845 1.00 95.81 97 ASP A O 1
ATOM 820 N N . ALA A 1 98 ? -9.595 -8.080 5.337 1.00 96.75 98 ALA A N 1
ATOM 821 C CA . ALA A 1 98 ? -10.000 -6.898 6.092 1.00 96.75 98 ALA A CA 1
ATOM 822 C C . ALA A 1 98 ? -8.844 -6.335 6.932 1.00 96.75 98 ALA A C 1
ATOM 824 O O . ALA A 1 98 ? -8.723 -5.115 7.073 1.00 96.75 98 ALA A O 1
ATOM 825 N N . GLU A 1 99 ? -7.996 -7.204 7.479 1.00 97.38 99 GLU A N 1
ATOM 826 C CA . GLU A 1 99 ? -6.817 -6.845 8.257 1.00 97.38 99 GLU A CA 1
ATOM 827 C C . GLU A 1 99 ? -5.804 -6.112 7.380 1.00 97.38 99 GLU A C 1
ATOM 829 O O . GLU A 1 99 ? -5.373 -5.021 7.756 1.00 97.38 99 GLU A O 1
ATOM 834 N N . GLU A 1 100 ? -5.497 -6.635 6.188 1.00 97.06 100 GLU A N 1
ATOM 835 C CA . GLU A 1 100 ? -4.580 -6.002 5.238 1.00 97.06 100 GLU A CA 1
ATOM 836 C C . GLU A 1 100 ? -4.993 -4.554 4.955 1.00 97.06 100 GLU A C 1
ATOM 838 O O . GLU A 1 100 ? -4.201 -3.625 5.154 1.00 97.06 100 GLU A O 1
ATOM 843 N N . VAL A 1 101 ? -6.259 -4.334 4.591 1.00 97.31 101 VAL A N 1
ATOM 844 C CA . VAL A 1 101 ? -6.780 -2.991 4.301 1.00 97.31 101 VAL A CA 1
ATOM 845 C C . VAL A 1 101 ? -6.769 -2.095 5.543 1.00 97.31 101 VAL A C 1
ATOM 847 O O . VAL A 1 101 ? -6.396 -0.920 5.459 1.00 97.31 101 VAL A O 1
ATOM 850 N N . ALA A 1 102 ? -7.088 -2.644 6.718 1.00 96.94 102 ALA A N 1
ATOM 851 C CA . ALA A 1 102 ? -6.977 -1.920 7.981 1.00 96.94 102 ALA A CA 1
ATOM 852 C C . ALA A 1 102 ? -5.525 -1.497 8.277 1.00 96.94 102 ALA A C 1
ATOM 854 O O . ALA A 1 102 ? -5.301 -0.412 8.825 1.00 96.94 102 ALA A O 1
ATOM 855 N N . THR A 1 103 ? -4.521 -2.292 7.878 1.00 96.62 103 THR A N 1
ATOM 856 C CA . THR A 1 103 ? -3.112 -1.904 8.043 1.00 96.62 103 THR A CA 1
ATOM 857 C C . THR A 1 103 ? -2.737 -0.679 7.217 1.00 96.62 103 THR A C 1
ATOM 859 O O . THR A 1 103 ? -1.914 0.119 7.674 1.00 96.62 103 THR A O 1
ATOM 862 N N . PHE A 1 104 ? -3.339 -0.481 6.039 1.00 96.56 104 PHE A N 1
ATOM 863 C CA . PHE A 1 104 ? -3.049 0.693 5.215 1.00 96.56 104 PHE A CA 1
ATOM 864 C C . PHE A 1 104 ? -3.469 1.981 5.920 1.00 96.56 104 PHE A C 1
ATOM 866 O O . PHE A 1 104 ? -2.694 2.938 5.961 1.00 96.56 104 PHE A O 1
ATOM 873 N N . TYR A 1 105 ? -4.649 1.972 6.544 1.00 96.38 105 TYR A N 1
ATOM 874 C CA . TYR A 1 105 ? -5.127 3.095 7.346 1.00 96.38 105 TYR A CA 1
ATOM 875 C C . TYR A 1 105 ? -4.301 3.271 8.623 1.00 96.38 105 TYR A C 1
ATOM 877 O O . TYR A 1 105 ? -3.876 4.382 8.937 1.00 96.38 105 TYR A O 1
ATOM 885 N N . ALA A 1 106 ? -3.989 2.175 9.326 1.00 96.06 106 ALA A N 1
ATOM 886 C CA . ALA A 1 106 ? -3.188 2.216 10.548 1.00 96.06 106 ALA A CA 1
ATOM 887 C C . ALA A 1 106 ? -1.805 2.846 10.325 1.00 96.06 106 ALA A C 1
ATOM 889 O O . ALA A 1 106 ? -1.374 3.657 11.134 1.00 96.06 106 ALA A O 1
ATOM 890 N N . ARG A 1 107 ? -1.130 2.545 9.207 1.00 94.81 107 ARG A N 1
ATOM 891 C CA . ARG A 1 107 ? 0.167 3.153 8.839 1.00 94.81 107 ARG A CA 1
ATOM 892 C C . ARG A 1 107 ? 0.095 4.661 8.592 1.00 94.81 107 ARG A C 1
ATOM 894 O O . ARG A 1 107 ? 1.132 5.321 8.564 1.00 94.81 107 ARG A O 1
ATOM 901 N N . MET A 1 108 ? -1.102 5.187 8.354 1.00 92.62 108 MET A N 1
ATOM 902 C CA . MET A 1 108 ? -1.349 6.586 8.021 1.00 92.62 108 MET A CA 1
ATOM 903 C C . MET A 1 108 ? -2.033 7.352 9.153 1.00 92.62 108 MET A C 1
ATOM 905 O O . MET A 1 108 ? -2.401 8.501 8.935 1.00 92.62 108 MET A O 1
ATOM 909 N N . LEU A 1 109 ? -2.185 6.764 10.345 1.00 92.12 109 LEU A N 1
ATOM 910 C CA . LEU A 1 109 ? -3.015 7.328 11.410 1.00 92.12 109 LEU A CA 1
ATOM 911 C C . LEU A 1 109 ? -2.638 8.776 11.777 1.00 92.12 109 LEU A C 1
ATOM 913 O O . LEU A 1 109 ? -3.534 9.595 11.960 1.00 92.12 109 LEU A O 1
ATOM 917 N N . ASP A 1 110 ? -1.341 9.098 11.783 1.00 90.88 110 ASP A N 1
ATOM 918 C CA . ASP A 1 110 ? -0.805 10.433 12.104 1.00 90.88 110 ASP A CA 1
ATOM 919 C C . ASP A 1 110 ? -0.630 11.357 10.878 1.00 90.88 110 ASP A C 1
ATOM 921 O O . ASP A 1 110 ? -0.002 12.410 10.974 1.00 90.88 110 ASP A O 1
ATOM 925 N N . HIS A 1 111 ? -1.114 10.968 9.697 1.00 92.38 111 HIS A N 1
ATOM 926 C CA . HIS A 1 111 ? -0.944 11.746 8.469 1.00 92.38 111 HIS A CA 1
ATOM 927 C C . HIS A 1 111 ? -2.144 12.668 8.218 1.00 92.38 111 HIS A C 1
ATOM 929 O O . HIS A 1 111 ? -3.280 12.232 8.305 1.00 92.38 111 HIS A O 1
ATOM 935 N N . ASP A 1 112 ? -1.913 13.879 7.703 1.00 91.25 112 ASP A N 1
ATOM 936 C CA . ASP A 1 112 ? -2.938 14.844 7.251 1.00 91.25 112 ASP A CA 1
ATOM 937 C C . ASP A 1 112 ? -4.065 14.298 6.346 1.00 91.25 112 ASP A C 1
ATOM 939 O O . ASP A 1 112 ? -5.054 14.985 6.128 1.00 91.25 112 ASP A O 1
ATOM 943 N N . TYR A 1 113 ? -3.937 13.102 5.760 1.00 90.69 113 TYR A N 1
ATOM 944 C CA . TYR A 1 113 ? -5.030 12.500 4.994 1.00 90.69 113 TYR A CA 1
ATOM 945 C C . TYR A 1 113 ? -6.129 11.945 5.907 1.00 90.69 113 TYR A C 1
ATOM 947 O O . TYR A 1 113 ? -7.298 12.074 5.566 1.00 90.69 113 TYR A O 1
ATOM 955 N N . THR A 1 114 ? -5.791 11.391 7.076 1.00 90.75 114 THR A N 1
ATOM 956 C CA . THR A 1 114 ? -6.773 10.807 8.012 1.00 90.75 114 THR A CA 1
ATOM 957 C C . THR A 1 114 ? -7.598 11.865 8.744 1.00 90.75 114 THR A C 1
ATOM 959 O O . THR A 1 114 ? -8.601 11.543 9.378 1.00 90.75 114 THR A O 1
ATOM 962 N N . THR A 1 115 ? -7.228 13.145 8.633 1.00 90.88 115 THR A N 1
ATOM 963 C CA . THR A 1 115 ? -8.044 14.269 9.113 1.00 90.88 115 THR A CA 1
ATOM 964 C C . THR A 1 115 ? -9.097 14.707 8.092 1.00 90.88 115 THR A C 1
ATOM 966 O O . THR A 1 115 ? -10.035 15.416 8.455 1.00 90.88 115 THR A O 1
ATOM 969 N N . LYS A 1 116 ? -8.980 14.278 6.826 1.00 93.62 116 LYS A N 1
ATOM 970 C CA . LYS A 1 116 ? -9.916 14.632 5.755 1.00 93.62 116 LYS A CA 1
ATOM 971 C C . LYS A 1 116 ? -11.120 13.698 5.754 1.00 93.62 116 LYS A C 1
ATOM 973 O O . LYS A 1 116 ? -10.984 12.478 5.693 1.00 93.62 116 LYS A O 1
ATOM 978 N N . GLU A 1 117 ? -12.313 14.282 5.736 1.00 93.44 117 GLU A N 1
ATOM 979 C CA . GLU A 1 117 ? -13.573 13.534 5.735 1.00 93.44 117 GLU A CA 1
ATOM 980 C C . GLU A 1 117 ? -13.717 12.649 4.489 1.00 93.44 117 GLU A C 1
ATOM 982 O O . GLU A 1 117 ? -13.925 11.448 4.625 1.00 93.44 117 GLU A O 1
ATOM 987 N N . ALA A 1 118 ? -13.464 13.195 3.292 1.00 94.38 118 ALA A N 1
ATOM 988 C CA . ALA A 1 118 ? -13.541 12.440 2.036 1.00 94.38 118 ALA A CA 1
ATOM 989 C C . ALA A 1 118 ? -12.624 11.200 2.019 1.00 94.38 118 ALA A C 1
ATOM 991 O O . ALA A 1 118 ? -13.002 10.157 1.490 1.00 94.38 118 ALA A O 1
ATOM 992 N N . PHE A 1 119 ? -11.436 11.299 2.628 1.00 95.81 119 PHE A N 1
ATOM 993 C CA . PHE A 1 119 ? -10.507 10.175 2.759 1.00 95.81 119 PHE A CA 1
ATOM 994 C C . PHE A 1 119 ? -11.084 9.076 3.653 1.00 95.81 119 PHE A C 1
ATOM 996 O O . PHE A 1 119 ? -11.091 7.904 3.285 1.00 95.81 119 PHE A O 1
ATOM 1003 N N . ASN A 1 120 ? -11.608 9.465 4.813 1.00 95.56 120 ASN A N 1
ATOM 1004 C CA . ASN A 1 120 ? -12.184 8.551 5.792 1.00 95.56 120 ASN A CA 1
ATOM 1005 C C . ASN A 1 120 ? -13.457 7.867 5.274 1.00 95.56 120 ASN A C 1
ATOM 1007 O O . ASN A 1 120 ? -13.659 6.678 5.521 1.00 95.56 120 ASN A O 1
ATOM 1011 N N . GLU A 1 121 ? -14.298 8.592 4.535 1.00 96.12 121 GLU A N 1
ATOM 1012 C CA . GLU A 1 121 ? -15.506 8.052 3.909 1.00 96.12 121 GLU A CA 1
ATOM 1013 C C . GLU A 1 121 ? -15.184 7.027 2.819 1.00 96.12 121 GLU A C 1
ATOM 1015 O O . GLU A 1 121 ? -15.752 5.930 2.826 1.00 96.12 121 GLU A O 1
ATOM 1020 N N . ASN A 1 122 ? -14.261 7.354 1.907 1.00 97.12 122 ASN A N 1
ATOM 1021 C CA . ASN A 1 122 ? -13.852 6.451 0.830 1.00 97.12 122 ASN A CA 1
ATOM 1022 C C . ASN A 1 122 ? -13.157 5.204 1.383 1.00 97.12 122 ASN A C 1
ATOM 1024 O O . ASN A 1 122 ? -13.572 4.088 1.058 1.00 97.12 122 ASN A O 1
ATOM 1028 N N . PHE A 1 123 ? -12.214 5.387 2.315 1.00 97.44 123 PHE A N 1
ATOM 1029 C CA . PHE A 1 123 ? -11.569 4.283 3.018 1.00 97.44 123 PHE A CA 1
ATOM 1030 C C . PHE A 1 123 ? -12.603 3.361 3.665 1.00 97.44 123 PHE A C 1
ATOM 1032 O O . PHE A 1 123 ? -12.595 2.157 3.426 1.00 97.44 123 PHE A O 1
ATOM 1039 N N . PHE A 1 124 ? -13.514 3.907 4.476 1.00 97.00 124 PHE A N 1
ATOM 1040 C CA . PHE A 1 124 ? -14.464 3.085 5.218 1.00 97.00 124 PHE A CA 1
ATOM 1041 C C . PHE A 1 124 ? -15.429 2.349 4.284 1.00 97.00 124 PHE A C 1
ATOM 1043 O O . PHE A 1 124 ? -15.764 1.186 4.516 1.00 97.00 124 PHE A O 1
ATOM 1050 N N . LYS A 1 125 ? -15.849 3.001 3.196 1.00 96.75 125 LYS A N 1
ATOM 1051 C CA . LYS A 1 125 ? -16.698 2.396 2.171 1.00 96.75 125 LYS A CA 1
ATOM 1052 C C . LYS A 1 125 ? -16.019 1.210 1.489 1.00 96.75 125 LYS A C 1
ATOM 1054 O O . LYS A 1 125 ? -16.679 0.190 1.287 1.00 96.75 125 LYS A O 1
ATOM 1059 N N . ASP A 1 126 ? -14.747 1.338 1.127 1.00 97.38 126 ASP A N 1
ATOM 1060 C CA . ASP A 1 126 ? -14.015 0.282 0.429 1.00 97.38 126 ASP A CA 1
ATOM 1061 C C . ASP A 1 126 ? -13.529 -0.814 1.382 1.00 97.38 126 ASP A C 1
ATOM 1063 O O . ASP A 1 126 ? -13.655 -1.993 1.058 1.00 97.38 126 ASP A O 1
ATOM 1067 N N . TRP A 1 127 ? -13.122 -0.466 2.603 1.00 97.62 127 TRP A N 1
ATOM 1068 C CA . TRP A 1 127 ? -12.776 -1.433 3.645 1.00 97.62 127 TRP A CA 1
ATOM 1069 C C . TRP A 1 127 ? -13.955 -2.342 4.004 1.00 97.62 127 TRP A C 1
ATOM 1071 O O . TRP A 1 127 ? -13.797 -3.553 4.127 1.00 97.62 127 TRP A O 1
ATOM 1081 N N . ARG A 1 128 ? -15.182 -1.806 4.065 1.00 95.88 128 ARG A N 1
ATOM 1082 C CA . ARG A 1 128 ? -16.371 -2.648 4.276 1.00 95.88 128 ARG A CA 1
ATOM 1083 C C . ARG A 1 128 ? -16.605 -3.664 3.158 1.00 95.88 128 ARG A C 1
ATOM 1085 O O . ARG A 1 128 ? -17.308 -4.632 3.410 1.00 95.88 128 ARG A O 1
ATOM 1092 N N . LYS A 1 129 ? -16.055 -3.494 1.951 1.00 96.75 129 LYS A N 1
ATOM 1093 C CA . LYS A 1 129 ? -16.187 -4.494 0.874 1.00 96.75 129 LYS A CA 1
ATOM 1094 C C . LYS A 1 129 ? -15.261 -5.692 1.064 1.00 96.75 129 LYS A C 1
ATOM 1096 O O . LYS A 1 129 ? -15.569 -6.750 0.528 1.00 96.75 129 LYS A O 1
ATOM 1101 N N . THR A 1 130 ? -14.158 -5.531 1.796 1.00 96.06 130 THR A N 1
ATOM 1102 C CA . THR A 1 130 ? -13.211 -6.622 2.081 1.00 96.06 130 THR A CA 1
ATOM 1103 C C . THR A 1 130 ? -13.547 -7.376 3.366 1.00 96.06 130 THR A C 1
ATOM 1105 O O . THR A 1 130 ? -13.011 -8.448 3.612 1.00 96.06 130 THR A O 1
ATOM 1108 N N . MET A 1 131 ? -14.473 -6.848 4.168 1.00 95.44 131 MET A N 1
ATOM 1109 C CA . MET A 1 131 ? -14.994 -7.500 5.367 1.00 95.44 131 MET A CA 1
ATOM 1110 C C . MET A 1 131 ? -15.973 -8.638 5.062 1.00 95.44 131 MET A C 1
ATOM 1112 O O . MET A 1 131 ? -16.848 -8.536 4.193 1.00 95.44 131 MET A O 1
ATOM 1116 N N . THR A 1 132 ? -15.922 -9.661 5.908 1.00 96.19 132 THR A N 1
ATOM 1117 C CA . THR A 1 132 ? -16.948 -10.700 6.025 1.00 96.19 132 THR A CA 1
ATOM 1118 C C . THR A 1 132 ? -18.281 -10.129 6.516 1.00 96.19 132 THR A C 1
ATOM 1120 O O . THR A 1 132 ? -18.352 -9.049 7.106 1.00 96.19 132 THR A O 1
ATOM 1123 N N . ASP A 1 133 ? -19.364 -10.875 6.311 1.00 94.81 133 ASP A N 1
ATOM 1124 C CA . ASP A 1 133 ? -20.716 -10.447 6.686 1.00 94.81 133 ASP A CA 1
ATOM 1125 C C . ASP A 1 133 ? -20.825 -10.109 8.187 1.00 94.81 133 ASP A C 1
ATOM 1127 O O . ASP A 1 133 ? -21.350 -9.055 8.544 1.00 94.81 133 ASP A O 1
ATOM 1131 N N . SER A 1 134 ? -20.222 -10.932 9.055 1.00 93.19 134 SER A N 1
ATOM 1132 C CA . SER A 1 134 ? -20.216 -10.720 10.511 1.00 93.19 134 SER A CA 1
ATOM 1133 C C . SER A 1 134 ? -19.410 -9.485 10.931 1.00 93.19 134 SER A C 1
ATOM 1135 O O . SER A 1 134 ? -19.812 -8.747 11.833 1.00 93.19 134 SER A O 1
ATOM 1137 N N . GLU A 1 135 ? -18.284 -9.213 10.269 1.00 93.44 135 GLU A N 1
ATOM 1138 C CA . GLU A 1 135 ? -17.499 -8.000 10.520 1.00 93.44 135 GLU A CA 1
ATOM 1139 C C . GLU A 1 135 ? -18.260 -6.747 10.095 1.00 93.44 135 GLU A C 1
ATOM 1141 O O . GLU A 1 135 ? -18.274 -5.766 10.836 1.00 93.44 135 GLU A O 1
ATOM 1146 N N . ARG A 1 136 ? -18.952 -6.782 8.947 1.00 93.69 136 ARG A N 1
ATOM 1147 C CA . ARG A 1 136 ? -19.754 -5.643 8.473 1.00 93.69 136 ARG A CA 1
ATOM 1148 C C . ARG A 1 136 ? -20.916 -5.322 9.402 1.00 93.69 136 ARG A C 1
ATOM 1150 O O . ARG A 1 136 ? -21.286 -4.150 9.485 1.00 93.69 136 ARG A O 1
ATOM 1157 N N . GLU A 1 137 ? -21.504 -6.317 10.059 1.00 93.56 137 GLU A N 1
ATOM 1158 C CA . GLU A 1 137 ? -22.571 -6.111 11.044 1.00 93.56 137 GLU A CA 1
ATOM 1159 C C . GLU A 1 137 ? -22.055 -5.414 12.307 1.00 93.56 137 GLU A C 1
ATOM 1161 O O . GLU A 1 137 ? -22.704 -4.499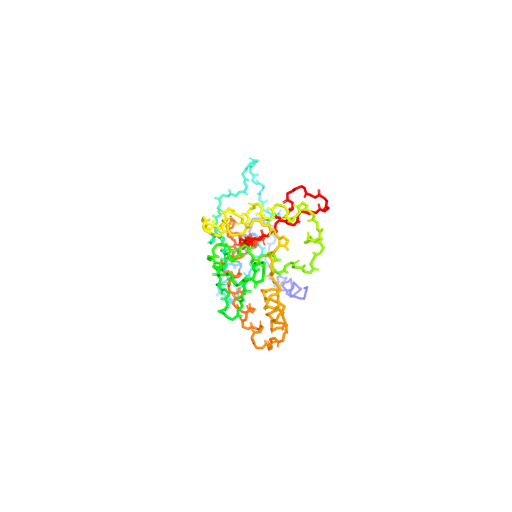 12.813 1.00 93.56 137 GLU A O 1
ATOM 1166 N N . LYS A 1 138 ? -20.865 -5.795 12.787 1.00 93.44 138 LYS A N 1
ATOM 1167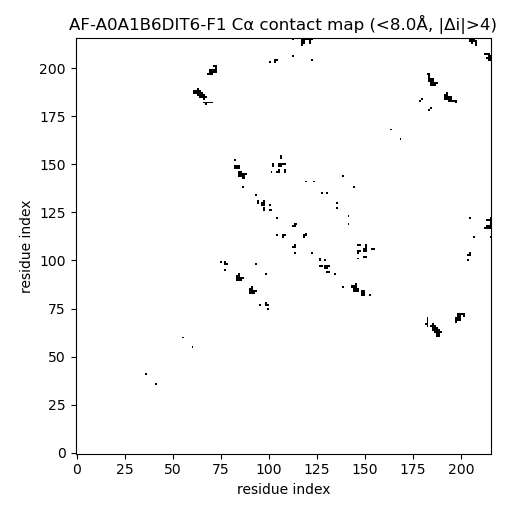 C CA . LYS A 1 138 ? -20.245 -5.199 13.981 1.00 93.44 138 LYS A CA 1
ATOM 1168 C C . LYS A 1 138 ? -19.660 -3.816 13.694 1.00 93.44 138 LYS A C 1
ATOM 1170 O O . LYS A 1 138 ? -19.921 -2.855 14.417 1.00 93.44 138 LYS A O 1
ATOM 1175 N N . ILE A 1 139 ? -18.881 -3.695 12.622 1.00 94.31 139 ILE A N 1
ATOM 1176 C CA . ILE A 1 139 ? -18.104 -2.500 12.291 1.00 94.31 139 ILE A CA 1
ATOM 1177 C C . ILE A 1 139 ? -18.960 -1.558 11.439 1.00 94.31 139 ILE A C 1
ATOM 1179 O O . ILE A 1 139 ? -18.979 -1.603 10.207 1.00 94.31 139 ILE A O 1
ATOM 1183 N N . THR A 1 140 ? -19.686 -0.671 12.120 1.00 93.56 140 THR A N 1
ATOM 1184 C CA . THR A 1 140 ? -20.651 0.240 11.473 1.00 93.56 140 THR A CA 1
ATOM 1185 C C . THR A 1 140 ? -20.159 1.676 11.323 1.00 93.56 140 THR A C 1
ATOM 1187 O O . THR A 1 140 ? -20.622 2.394 10.439 1.00 93.56 140 THR A O 1
ATOM 1190 N N . LYS A 1 141 ? -19.223 2.114 12.173 1.00 94.12 141 LYS A N 1
ATOM 1191 C CA . LYS A 1 141 ? -18.729 3.498 12.226 1.00 94.12 141 LYS A CA 1
ATOM 1192 C C . LYS A 1 141 ? -17.217 3.527 12.382 1.00 94.12 141 LYS A C 1
ATOM 1194 O O . LYS A 1 141 ? -16.696 2.955 13.338 1.00 94.12 141 LYS A O 1
ATOM 1199 N N . LEU A 1 142 ? -16.536 4.274 11.515 1.00 94.00 142 LEU A N 1
ATOM 1200 C CA . LEU A 1 142 ? -15.086 4.454 11.594 1.00 94.00 142 LEU A CA 1
ATOM 1201 C C . LEU A 1 142 ? -14.648 5.119 12.909 1.00 94.00 142 LEU A C 1
ATOM 1203 O O . LEU A 1 142 ? -13.636 4.733 13.477 1.00 94.00 142 LEU A O 1
ATOM 1207 N N . SER A 1 143 ? -15.436 6.056 13.447 1.00 93.31 143 SER A N 1
ATOM 1208 C CA . SER A 1 143 ? -15.110 6.773 14.692 1.00 93.31 143 SER A CA 1
ATOM 1209 C C . SER A 1 143 ? -15.001 5.882 15.935 1.00 93.31 143 SER A C 1
ATOM 1211 O O . SER A 1 143 ? -14.380 6.280 16.916 1.00 93.31 143 SER A O 1
ATOM 1213 N N . LYS A 1 144 ? -15.591 4.681 15.899 1.00 95.38 144 LYS A N 1
ATOM 1214 C CA . LYS A 1 144 ? -15.487 3.672 16.964 1.00 95.38 144 LYS A CA 1
ATOM 1215 C C . LYS A 1 144 ? -14.306 2.715 16.776 1.00 95.38 144 LYS A C 1
ATOM 1217 O O . LYS A 1 144 ? -14.017 1.929 17.674 1.00 95.38 144 LYS A O 1
ATOM 1222 N N . CYS A 1 145 ? -13.647 2.751 15.618 1.00 95.94 145 CYS A N 1
ATOM 1223 C CA . CYS A 1 145 ? -12.506 1.899 15.307 1.00 95.94 145 CYS A CA 1
ATOM 1224 C C . CYS A 1 145 ? -11.237 2.469 15.946 1.00 95.94 145 CYS A C 1
ATOM 1226 O O . CYS A 1 145 ? -10.951 3.661 15.840 1.00 95.94 145 CYS A O 1
ATOM 1228 N N . ASN A 1 146 ? -10.441 1.609 16.573 1.00 95.69 146 ASN A N 1
ATOM 1229 C CA . ASN A 1 146 ? -9.191 1.993 17.207 1.00 95.69 146 ASN A CA 1
ATOM 1230 C C . ASN A 1 146 ? -8.017 1.227 16.585 1.00 95.69 146 ASN A C 1
ATOM 1232 O O . ASN A 1 146 ? -7.754 0.068 16.903 1.00 95.69 146 ASN A O 1
ATOM 1236 N N . PHE A 1 147 ? -7.279 1.936 15.730 1.00 95.75 147 PHE A N 1
ATOM 1237 C CA . PHE A 1 147 ? -6.101 1.435 15.019 1.00 95.75 147 PHE A CA 1
ATOM 1238 C C . PHE A 1 147 ? -4.779 1.698 15.762 1.00 95.75 147 PHE A C 1
ATOM 1240 O O . PHE A 1 147 ? -3.711 1.421 15.221 1.00 95.75 147 PHE A O 1
ATOM 1247 N N . LYS A 1 148 ? -4.805 2.239 16.991 1.00 95.19 148 LYS A N 1
ATOM 1248 C CA . LYS A 1 148 ? -3.588 2.707 17.685 1.00 95.19 148 LYS A CA 1
ATOM 1249 C C . LYS A 1 148 ? -2.562 1.601 17.926 1.00 95.19 148 LYS A C 1
ATOM 1251 O O . LYS A 1 148 ? -1.372 1.855 17.784 1.00 95.19 148 LYS A O 1
ATOM 1256 N N . GLN A 1 149 ? -2.995 0.384 18.266 1.00 95.25 149 GLN A N 1
ATOM 1257 C CA . GLN A 1 149 ? -2.062 -0.734 18.463 1.00 95.25 149 GLN A CA 1
ATOM 1258 C C . GLN A 1 149 ? -1.399 -1.171 17.152 1.00 95.25 149 GLN A C 1
ATOM 1260 O O . GLN A 1 149 ? -0.191 -1.394 17.124 1.00 95.25 149 GLN A O 1
ATOM 1265 N N . MET A 1 150 ? -2.168 -1.235 16.061 1.00 95.75 150 MET A N 1
ATOM 1266 C CA . MET A 1 150 ? -1.633 -1.527 14.728 1.00 95.75 150 MET A CA 1
ATOM 1267 C C . MET A 1 150 ? -0.639 -0.445 14.291 1.00 95.75 150 MET A C 1
ATOM 1269 O O . MET A 1 150 ? 0.440 -0.755 13.791 1.00 95.75 150 MET A O 1
ATOM 1273 N N . HIS A 1 151 ? -0.972 0.827 14.526 1.00 96.31 151 HIS A N 1
ATOM 1274 C CA . HIS A 1 151 ? -0.084 1.953 14.239 1.00 96.31 151 HIS A CA 1
ATOM 1275 C C . HIS A 1 151 ? 1.220 1.869 15.040 1.00 96.31 151 HIS A C 1
ATOM 1277 O O . HIS A 1 151 ? 2.300 1.924 14.456 1.00 96.31 151 HIS A O 1
ATOM 1283 N N . ALA A 1 152 ? 1.138 1.628 16.352 1.00 96.50 152 ALA A N 1
ATOM 1284 C CA . ALA A 1 152 ? 2.309 1.469 17.216 1.00 96.50 152 ALA A CA 1
ATOM 1285 C C . ALA A 1 152 ? 3.244 0.346 16.732 1.00 96.50 152 ALA A C 1
ATOM 1287 O O . ALA A 1 152 ? 4.460 0.533 16.694 1.00 96.50 152 ALA A O 1
ATOM 1288 N N . TYR A 1 153 ? 2.685 -0.782 16.281 1.00 96.00 153 TYR A N 1
ATOM 1289 C CA . TYR A 1 153 ? 3.463 -1.865 15.677 1.00 96.00 153 TYR A CA 1
ATOM 1290 C C . TYR A 1 153 ? 4.232 -1.407 14.427 1.00 96.00 153 TYR A C 1
ATOM 1292 O O . TYR A 1 153 ? 5.422 -1.693 14.289 1.00 96.00 153 TYR A O 1
ATOM 1300 N N . PHE A 1 154 ? 3.595 -0.659 13.521 1.00 94.94 154 PHE A N 1
ATOM 1301 C CA . PHE A 1 154 ? 4.273 -0.166 12.317 1.00 94.94 154 PHE A CA 1
ATOM 1302 C C . PHE A 1 154 ? 5.297 0.936 12.601 1.00 94.94 154 PHE A C 1
ATOM 1304 O O . PHE A 1 154 ? 6.321 0.996 11.912 1.00 94.94 154 PHE A O 1
ATOM 1311 N N . VAL A 1 155 ? 5.069 1.770 13.617 1.00 95.38 155 VAL A N 1
ATOM 1312 C CA . VAL A 1 155 ? 6.064 2.737 14.102 1.00 95.38 155 VAL A CA 1
ATOM 1313 C C . VAL A 1 155 ? 7.297 1.993 14.613 1.00 95.38 155 VAL A C 1
ATOM 1315 O O . VAL A 1 155 ? 8.392 2.240 14.103 1.00 95.38 155 VAL A O 1
ATOM 1318 N N . GLN A 1 156 ? 7.112 0.999 15.488 1.00 95.31 156 GLN A N 1
ATOM 1319 C CA . GLN A 1 156 ? 8.195 0.148 15.989 1.00 95.31 156 GLN A CA 1
ATOM 1320 C C . GLN A 1 156 ? 8.945 -0.545 14.840 1.00 95.31 156 GLN A C 1
ATOM 1322 O O . GLN A 1 156 ? 10.170 -0.487 14.773 1.00 95.31 156 GLN A O 1
ATOM 1327 N N . LYS A 1 157 ? 8.239 -1.138 13.868 1.00 93.81 157 LYS A N 1
ATOM 1328 C CA . LYS A 1 157 ? 8.871 -1.767 12.691 1.00 93.81 157 LYS A CA 1
ATOM 1329 C C . LYS A 1 157 ? 9.681 -0.780 11.850 1.00 93.81 157 LYS A C 1
ATOM 1331 O O . LYS A 1 157 ? 10.725 -1.131 11.299 1.00 93.81 157 LYS A O 1
ATOM 1336 N N . SER A 1 158 ? 9.220 0.464 11.733 1.00 93.44 158 SER A N 1
ATOM 1337 C CA . SER A 1 158 ? 9.960 1.520 11.039 1.00 93.44 158 SER A CA 1
ATOM 1338 C C . SER A 1 158 ? 11.245 1.890 11.784 1.00 93.44 158 SER A C 1
ATOM 1340 O O . SER A 1 158 ? 12.276 2.114 11.145 1.00 93.44 158 SER A O 1
ATOM 1342 N N . GLU A 1 159 ? 11.198 1.931 13.115 1.00 94.88 159 GLU A N 1
ATOM 1343 C CA . GLU A 1 159 ? 12.350 2.181 13.986 1.00 94.88 159 GLU A CA 1
ATOM 1344 C C . GLU A 1 159 ? 13.357 1.028 13.942 1.00 94.88 159 GLU A C 1
ATOM 1346 O O . GLU A 1 159 ? 14.535 1.277 13.690 1.00 94.88 159 GLU A O 1
ATOM 1351 N N . GLU A 1 160 ? 12.897 -0.222 14.045 1.00 94.44 160 GLU A N 1
ATOM 1352 C CA . GLU A 1 160 ? 13.712 -1.434 13.871 1.00 94.44 160 GLU A CA 1
ATOM 1353 C C . GLU A 1 160 ? 14.449 -1.406 12.525 1.00 94.44 160 GLU A C 1
ATOM 1355 O O . GLU A 1 160 ? 15.667 -1.579 12.460 1.00 94.44 160 GLU A O 1
ATOM 1360 N N . ARG A 1 161 ? 13.739 -1.074 11.437 1.00 92.19 161 ARG A N 1
ATOM 1361 C CA . ARG A 1 161 ? 14.335 -0.944 10.100 1.00 92.19 161 ARG A CA 1
ATOM 1362 C C . ARG A 1 161 ? 15.404 0.154 10.043 1.00 92.19 161 ARG A C 1
ATOM 1364 O O . ARG A 1 161 ? 16.425 0.000 9.370 1.00 92.19 161 ARG A O 1
ATOM 1371 N N . LYS A 1 162 ? 15.193 1.287 10.718 1.00 92.62 162 LYS A N 1
ATOM 1372 C CA . LYS A 1 162 ? 16.200 2.362 10.785 1.00 92.62 162 LYS A CA 1
ATOM 1373 C C . LYS A 1 162 ? 17.430 1.910 11.579 1.00 92.62 162 LYS A C 1
ATOM 1375 O O . LYS A 1 162 ? 18.551 2.184 11.139 1.00 92.62 162 LYS A O 1
ATOM 1380 N N . ALA A 1 163 ? 17.215 1.168 12.664 1.00 93.88 163 ALA A N 1
ATOM 1381 C CA . ALA A 1 163 ? 18.241 0.636 13.556 1.00 93.88 163 ALA A CA 1
ATOM 1382 C C . ALA A 1 163 ? 19.015 -0.578 13.001 1.00 93.88 163 ALA A C 1
ATOM 1384 O O . ALA A 1 163 ? 20.041 -0.928 13.578 1.00 93.88 163 ALA A O 1
ATOM 1385 N N . MET A 1 164 ? 18.587 -1.183 11.881 1.00 93.50 164 MET A N 1
ATOM 1386 C CA . MET A 1 164 ? 19.282 -2.328 11.265 1.00 93.50 164 MET A CA 1
ATOM 1387 C C . MET A 1 164 ? 20.782 -2.085 11.071 1.00 93.50 164 MET A C 1
ATOM 1389 O O . MET A 1 164 ? 21.213 -0.985 10.684 1.00 93.50 164 MET A O 1
ATOM 1393 N N . SER A 1 165 ? 21.555 -3.153 11.266 1.00 95.12 165 SER A N 1
ATOM 1394 C CA . SER A 1 165 ? 23.007 -3.167 11.101 1.00 95.12 165 SER A CA 1
ATOM 1395 C C . SER A 1 165 ? 23.429 -2.903 9.651 1.00 95.12 165 SER A C 1
ATOM 1397 O O . SER A 1 165 ? 22.629 -2.935 8.705 1.00 95.12 165 SER A O 1
ATOM 1399 N N . LYS A 1 166 ? 24.717 -2.612 9.452 1.00 94.56 166 LYS A N 1
ATOM 1400 C CA . LYS A 1 166 ? 25.265 -2.363 8.113 1.00 94.56 166 LYS A CA 1
ATOM 1401 C C . LYS A 1 166 ? 25.257 -3.644 7.277 1.00 94.56 166 LYS A C 1
ATOM 1403 O O . LYS A 1 166 ? 25.012 -3.581 6.074 1.00 94.56 166 LYS A O 1
ATOM 1408 N N . GLU A 1 167 ? 25.488 -4.781 7.921 1.00 94.38 167 GLU A N 1
ATOM 1409 C CA . GLU A 1 167 ? 25.527 -6.121 7.348 1.00 94.38 167 GLU A CA 1
ATOM 1410 C C . GLU A 1 167 ? 24.145 -6.532 6.823 1.00 94.38 167 GLU A C 1
ATOM 1412 O O . GLU A 1 167 ? 24.020 -6.910 5.659 1.00 94.38 167 GLU A O 1
ATOM 1417 N N . GLU A 1 168 ? 23.088 -6.355 7.620 1.00 93.38 168 GLU A N 1
ATOM 1418 C CA . GLU A 1 168 ? 21.705 -6.641 7.205 1.00 93.38 168 GLU A CA 1
ATOM 1419 C C . GLU A 1 168 ? 21.253 -5.728 6.062 1.00 93.38 168 GLU A C 1
ATOM 1421 O O . GLU A 1 168 ? 20.710 -6.190 5.055 1.00 93.38 168 GLU A O 1
ATOM 1426 N N . LYS A 1 169 ? 21.536 -4.421 6.166 1.00 93.12 169 LYS A N 1
ATOM 1427 C CA . LYS A 1 169 ? 21.254 -3.454 5.092 1.00 93.12 169 LYS A CA 1
ATOM 1428 C C . LYS A 1 169 ? 21.975 -3.831 3.794 1.00 93.12 169 LYS A C 1
ATOM 1430 O O . LYS A 1 169 ? 21.399 -3.686 2.714 1.00 93.12 169 LYS A O 1
ATOM 1435 N N . LYS A 1 170 ? 23.216 -4.326 3.883 1.00 94.69 170 LYS A N 1
ATOM 1436 C CA . LYS A 1 170 ? 23.987 -4.795 2.725 1.00 94.69 170 LYS A CA 1
ATOM 1437 C C . LYS A 1 170 ? 23.354 -6.041 2.104 1.00 94.69 170 LYS A C 1
ATOM 1439 O O . LYS A 1 170 ? 23.161 -6.050 0.893 1.00 94.69 170 LYS A O 1
ATOM 1444 N N . ALA A 1 171 ? 22.953 -7.023 2.909 1.00 95.31 171 ALA A N 1
ATOM 1445 C CA . ALA A 1 171 ? 22.287 -8.231 2.420 1.00 95.31 171 ALA A CA 1
ATOM 1446 C C . ALA A 1 171 ? 20.955 -7.921 1.706 1.00 95.31 171 ALA A C 1
ATOM 1448 O O . ALA A 1 171 ? 20.670 -8.471 0.643 1.00 95.31 171 ALA A O 1
ATOM 1449 N N . ILE A 1 172 ? 20.150 -6.988 2.235 1.00 93.12 172 ILE A N 1
ATOM 1450 C CA . ILE A 1 172 ? 18.909 -6.529 1.579 1.00 93.12 172 ILE A CA 1
ATOM 1451 C C . ILE A 1 172 ? 19.216 -5.836 0.246 1.00 93.12 172 ILE A C 1
ATOM 1453 O O . ILE A 1 172 ? 18.483 -6.004 -0.731 1.00 93.12 172 ILE A O 1
ATOM 1457 N N . LYS A 1 173 ? 20.292 -5.046 0.186 1.00 94.88 173 LYS A N 1
ATOM 1458 C CA . LYS A 1 173 ? 20.719 -4.390 -1.051 1.00 94.88 173 LYS A CA 1
ATOM 1459 C C . LYS A 1 173 ? 21.167 -5.407 -2.103 1.00 94.88 173 LYS A C 1
ATOM 1461 O O . LYS A 1 173 ? 20.715 -5.311 -3.235 1.00 94.88 173 LYS A O 1
ATOM 1466 N N . GLU A 1 174 ? 21.981 -6.389 -1.723 1.00 95.88 174 GLU A N 1
ATOM 1467 C CA . GLU A 1 174 ? 22.466 -7.444 -2.624 1.00 95.88 174 GLU A CA 1
ATOM 1468 C C . GLU A 1 174 ? 21.296 -8.229 -3.247 1.00 95.88 174 GLU A C 1
ATOM 1470 O O . GLU A 1 174 ? 21.232 -8.346 -4.470 1.00 95.88 174 GLU A O 1
ATOM 1475 N N . LYS A 1 175 ? 20.291 -8.620 -2.448 1.00 94.31 175 LYS A N 1
ATOM 1476 C CA . LYS A 1 175 ? 19.054 -9.247 -2.959 1.00 94.31 175 LYS A CA 1
ATOM 1477 C C . LYS A 1 175 ? 18.279 -8.346 -3.929 1.00 94.31 175 LYS A C 1
ATOM 1479 O O . LYS A 1 175 ? 17.782 -8.802 -4.954 1.00 94.31 175 LYS A O 1
ATOM 1484 N N . ASN A 1 176 ? 18.162 -7.051 -3.627 1.00 93.38 176 ASN A N 1
ATOM 1485 C CA . ASN A 1 176 ? 17.492 -6.105 -4.526 1.00 93.38 176 ASN A CA 1
ATOM 1486 C C . ASN A 1 176 ? 18.257 -5.905 -5.845 1.00 93.38 176 ASN A C 1
ATOM 1488 O O . ASN A 1 176 ? 17.628 -5.735 -6.891 1.00 93.38 176 ASN A O 1
ATOM 1492 N N . ASP A 1 177 ? 19.589 -5.935 -5.801 1.00 94.62 177 ASP A N 1
ATOM 1493 C CA . ASP A 1 177 ? 20.448 -5.813 -6.978 1.00 94.62 177 ASP A CA 1
ATOM 1494 C C . ASP A 1 177 ? 20.364 -7.066 -7.873 1.00 94.62 177 ASP A C 1
ATOM 1496 O O . ASP A 1 177 ? 20.439 -6.947 -9.095 1.00 94.62 177 ASP A O 1
ATOM 1500 N N . GLU A 1 178 ? 20.167 -8.258 -7.303 1.00 95.44 178 GLU A N 1
ATOM 1501 C CA . GLU A 1 178 ? 19.893 -9.494 -8.055 1.00 95.44 178 GLU A CA 1
ATOM 1502 C C . GLU A 1 178 ? 18.569 -9.410 -8.819 1.00 95.44 178 GLU A C 1
ATOM 1504 O O . GLU A 1 178 ? 18.549 -9.595 -10.037 1.00 95.44 178 GLU A O 1
ATOM 1509 N N . VAL A 1 179 ? 17.493 -9.003 -8.138 1.00 94.38 179 VAL A N 1
ATOM 1510 C CA . VAL A 1 179 ? 16.186 -8.778 -8.773 1.00 94.38 179 VAL A CA 1
ATOM 1511 C C . VAL A 1 179 ? 16.290 -7.728 -9.887 1.00 94.38 179 VAL A C 1
ATOM 1513 O O . VAL A 1 179 ? 15.714 -7.896 -10.961 1.00 94.38 179 VAL A O 1
ATOM 1516 N N . LEU A 1 180 ? 17.061 -6.653 -9.679 1.00 94.56 180 LEU A N 1
ATOM 1517 C CA . LEU A 1 180 ? 17.298 -5.635 -10.706 1.00 94.56 180 LEU A CA 1
ATOM 1518 C C . LEU A 1 180 ? 18.053 -6.194 -11.922 1.00 94.56 180 LEU A C 1
ATOM 1520 O O . LEU A 1 180 ? 17.753 -5.811 -13.051 1.00 94.56 180 LEU A O 1
ATOM 1524 N N . LYS A 1 181 ? 19.037 -7.076 -11.723 1.00 94.00 181 LYS A N 1
ATOM 1525 C CA . LYS A 1 181 ? 19.790 -7.688 -12.831 1.00 94.00 181 LYS A CA 1
ATOM 1526 C C . LYS A 1 181 ? 18.914 -8.593 -13.693 1.00 94.00 181 LYS A C 1
ATOM 1528 O O . LYS A 1 181 ? 19.130 -8.633 -14.905 1.00 94.00 181 LYS A O 1
ATOM 1533 N N . GLU A 1 182 ? 17.969 -9.296 -13.076 1.00 94.88 182 GLU A N 1
ATOM 1534 C CA . GLU A 1 182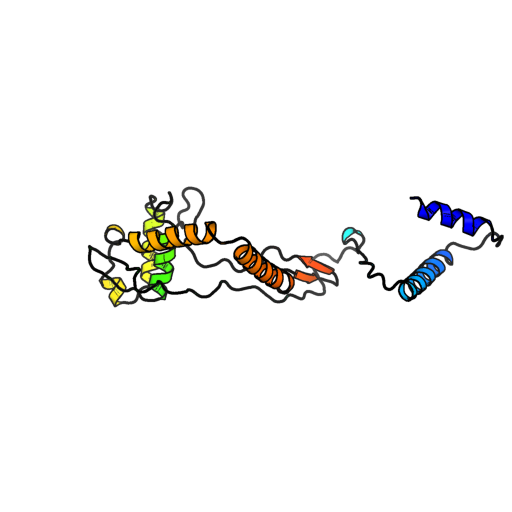 ? 17.088 -10.251 -13.748 1.00 94.88 182 GLU A CA 1
ATOM 1535 C C . GLU A 1 182 ? 15.875 -9.581 -14.411 1.00 94.88 182 GLU A C 1
ATOM 1537 O O . GLU A 1 182 ? 15.617 -9.816 -15.590 1.00 94.88 182 GLU A O 1
ATOM 1542 N N . TYR A 1 183 ? 15.167 -8.708 -13.688 1.00 96.19 183 TYR A N 1
ATOM 1543 C CA . TYR A 1 183 ? 13.897 -8.115 -14.134 1.00 96.19 183 TYR A CA 1
ATOM 1544 C C . TYR A 1 183 ? 14.018 -6.656 -14.579 1.00 96.19 183 TYR A C 1
ATOM 1546 O O . TYR A 1 183 ? 13.133 -6.136 -15.250 1.00 96.19 183 TYR A O 1
ATOM 1554 N N . GLY A 1 184 ? 15.102 -5.968 -14.221 1.00 95.88 184 GLY A N 1
ATOM 1555 C CA . GLY A 1 184 ? 15.278 -4.540 -14.497 1.00 95.88 184 GLY A CA 1
ATOM 1556 C C . GLY A 1 184 ? 15.736 -4.205 -15.911 1.00 95.88 184 GLY A C 1
ATOM 1557 O O . GLY A 1 184 ? 15.968 -3.030 -16.198 1.00 95.88 184 GLY A O 1
ATOM 1558 N N . PHE A 1 185 ? 15.892 -5.200 -16.784 1.00 95.94 185 PHE A N 1
ATOM 1559 C CA . PHE A 1 185 ? 16.367 -5.011 -18.149 1.00 95.94 185 PHE A CA 1
ATOM 1560 C C . PHE A 1 185 ? 15.515 -5.782 -19.152 1.00 95.94 185 PHE A C 1
ATOM 1562 O O . PHE A 1 185 ? 15.066 -6.894 -18.879 1.00 95.94 185 PHE A O 1
ATOM 1569 N N . CYS A 1 186 ? 15.351 -5.203 -20.336 1.00 96.56 186 CYS A N 1
ATOM 1570 C CA . CYS A 1 186 ? 14.809 -5.875 -21.507 1.00 96.56 186 CYS A CA 1
ATOM 1571 C C . CYS A 1 186 ? 15.837 -5.871 -22.639 1.00 96.56 186 CYS A C 1
ATOM 1573 O O . CYS A 1 186 ? 16.763 -5.058 -22.656 1.00 96.56 186 CYS A O 1
ATOM 1575 N N . THR A 1 187 ? 15.660 -6.779 -23.590 1.00 95.50 187 THR A N 1
ATOM 1576 C CA . THR A 1 187 ? 16.362 -6.731 -24.871 1.00 95.50 187 THR A CA 1
ATOM 1577 C C . THR A 1 187 ? 15.410 -6.161 -25.906 1.00 95.50 187 THR A C 1
ATOM 1579 O O . THR A 1 187 ? 14.370 -6.761 -26.167 1.00 95.50 187 THR A O 1
ATOM 1582 N N . ILE A 1 188 ? 15.761 -5.020 -26.493 1.00 94.62 188 ILE A N 1
ATOM 1583 C CA . ILE A 1 188 ? 15.014 -4.382 -27.577 1.00 94.62 188 ILE A CA 1
ATOM 1584 C C . ILE A 1 188 ? 15.925 -4.246 -28.795 1.00 94.62 188 ILE A C 1
ATOM 1586 O O . ILE A 1 188 ? 16.976 -3.616 -28.723 1.00 94.62 188 ILE A O 1
ATOM 1590 N N . ASP A 1 189 ? 15.561 -4.908 -29.891 1.00 92.50 189 ASP A N 1
ATOM 1591 C CA . ASP A 1 189 ? 16.303 -4.901 -31.164 1.00 92.50 189 ASP A CA 1
ATOM 1592 C C . ASP A 1 189 ? 17.815 -5.185 -31.039 1.00 92.50 189 ASP A C 1
ATOM 1594 O O . ASP A 1 189 ? 18.632 -4.640 -31.770 1.00 92.50 189 ASP A O 1
ATOM 1598 N N . GLY A 1 190 ? 18.200 -6.050 -30.093 1.00 89.38 190 GLY A N 1
ATOM 1599 C CA . GLY A 1 190 ? 19.600 -6.408 -29.825 1.00 89.38 190 GLY A CA 1
ATOM 1600 C C . GLY A 1 190 ? 20.303 -5.540 -28.774 1.00 89.38 190 GLY A C 1
ATOM 1601 O O . GLY A 1 190 ? 21.412 -5.874 -28.359 1.00 89.38 190 GLY A O 1
ATOM 1602 N N . HIS A 1 191 ? 19.652 -4.487 -28.275 1.00 90.00 191 HIS A N 1
ATOM 1603 C CA . HIS A 1 191 ? 20.170 -3.613 -27.223 1.00 90.00 191 HIS A CA 1
ATOM 1604 C C . HIS A 1 191 ? 19.568 -3.983 -25.870 1.00 90.00 191 HIS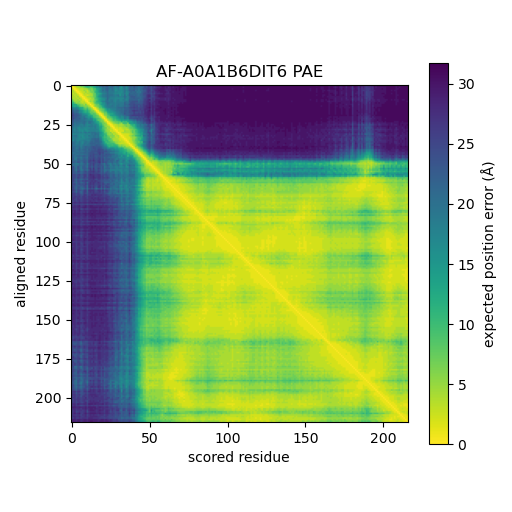 A C 1
ATOM 1606 O O . HIS A 1 191 ? 18.355 -4.135 -25.730 1.00 90.00 191 HIS A O 1
ATOM 1612 N N . LYS A 1 192 ? 20.421 -4.101 -24.849 1.00 92.81 192 LYS A N 1
ATOM 1613 C CA . LYS A 1 192 ? 19.973 -4.286 -23.468 1.00 92.81 192 LYS A CA 1
ATOM 1614 C C . LYS A 1 192 ? 19.644 -2.928 -22.855 1.00 92.81 192 LYS A C 1
ATOM 1616 O O . LYS A 1 192 ? 20.546 -2.138 -22.594 1.00 92.81 192 LYS A O 1
ATOM 1621 N N . GLU A 1 193 ? 18.368 -2.693 -22.588 1.00 93.50 193 GLU A N 1
ATOM 1622 C CA . GLU A 1 193 ? 17.849 -1.428 -22.073 1.00 93.50 193 GLU A CA 1
ATOM 1623 C C . GLU A 1 193 ? 17.281 -1.595 -20.666 1.00 93.50 193 GLU A C 1
ATOM 1625 O O . GLU A 1 193 ? 16.772 -2.655 -20.296 1.00 93.50 193 GLU A O 1
ATOM 1630 N N . LYS A 1 194 ? 17.381 -0.540 -19.854 1.00 95.44 194 LYS A N 1
ATOM 1631 C CA . LYS A 1 194 ? 16.861 -0.547 -18.483 1.00 95.44 194 LYS A CA 1
ATOM 1632 C C . LYS A 1 194 ? 15.357 -0.265 -18.480 1.00 95.44 194 LYS A C 1
ATOM 1634 O O . LYS A 1 194 ? 14.904 0.723 -19.054 1.00 95.44 194 LYS A O 1
ATOM 1639 N N . ILE A 1 195 ? 14.594 -1.088 -17.767 1.00 96.31 195 ILE A N 1
ATOM 1640 C CA . ILE A 1 195 ? 13.155 -0.897 -17.564 1.00 96.31 195 ILE A CA 1
ATOM 1641 C C . ILE A 1 195 ? 12.931 0.151 -16.464 1.00 96.31 195 ILE A C 1
ATOM 1643 O O . ILE A 1 195 ? 13.587 0.118 -15.423 1.00 96.31 195 ILE A O 1
ATOM 1647 N N . GLY A 1 196 ? 12.000 1.084 -16.697 1.00 94.69 196 GLY A N 1
ATOM 1648 C CA . GLY A 1 196 ? 11.684 2.178 -15.770 1.00 94.69 196 GLY A CA 1
ATOM 1649 C C . GLY A 1 196 ? 11.118 1.691 -14.434 1.00 94.69 196 GLY A C 1
ATOM 1650 O O . GLY A 1 196 ? 11.796 1.773 -13.412 1.00 94.69 196 GLY A O 1
ATOM 1651 N N . ASN A 1 197 ? 9.889 1.165 -14.443 1.00 94.62 197 ASN A N 1
ATOM 1652 C CA . ASN A 1 197 ? 9.293 0.509 -13.281 1.00 94.62 197 ASN A CA 1
ATOM 1653 C C . ASN A 1 197 ? 8.882 -0.922 -13.641 1.00 94.62 197 ASN A C 1
ATOM 1655 O O . ASN A 1 197 ? 7.906 -1.133 -14.352 1.00 94.62 197 ASN A O 1
ATOM 1659 N N . PHE A 1 198 ? 9.658 -1.894 -13.168 1.00 95.31 198 PHE A N 1
ATOM 1660 C CA . PHE A 1 198 ? 9.371 -3.319 -13.344 1.00 95.31 198 PHE A CA 1
ATOM 1661 C C . PHE A 1 198 ? 8.689 -3.931 -12.111 1.00 95.31 198 PHE A C 1
ATOM 1663 O O . PHE A 1 198 ? 8.255 -5.077 -12.168 1.00 95.31 198 PHE A O 1
ATOM 1670 N N . LYS A 1 199 ? 8.604 -3.195 -10.993 1.00 95.75 199 LYS A N 1
ATOM 1671 C CA . LYS A 1 199 ? 7.910 -3.638 -9.781 1.00 95.75 199 LYS A CA 1
ATOM 1672 C C . LYS A 1 199 ? 6.480 -3.113 -9.817 1.00 95.75 199 LYS A C 1
ATOM 1674 O O . LYS A 1 199 ? 6.267 -1.910 -9.964 1.00 95.75 199 LYS A O 1
ATOM 1679 N N . ILE A 1 200 ? 5.509 -4.006 -9.682 1.00 95.81 200 ILE A N 1
ATOM 1680 C CA . ILE A 1 200 ? 4.103 -3.611 -9.578 1.00 95.81 200 ILE A CA 1
ATOM 1681 C C . ILE A 1 200 ? 3.918 -2.826 -8.279 1.00 95.81 200 ILE A C 1
ATOM 1683 O O . ILE A 1 200 ? 4.499 -3.167 -7.245 1.00 95.81 200 ILE A O 1
ATOM 1687 N N . GLU A 1 201 ? 3.145 -1.744 -8.351 1.00 94.12 201 GLU A N 1
ATOM 1688 C CA . GLU A 1 201 ? 2.825 -0.952 -7.169 1.00 94.12 201 GLU A CA 1
ATOM 1689 C C . GLU A 1 201 ? 2.043 -1.819 -6.170 1.00 94.12 201 GLU A C 1
ATOM 1691 O O . GLU A 1 201 ? 1.069 -2.466 -6.560 1.00 94.12 201 GLU A O 1
ATOM 1696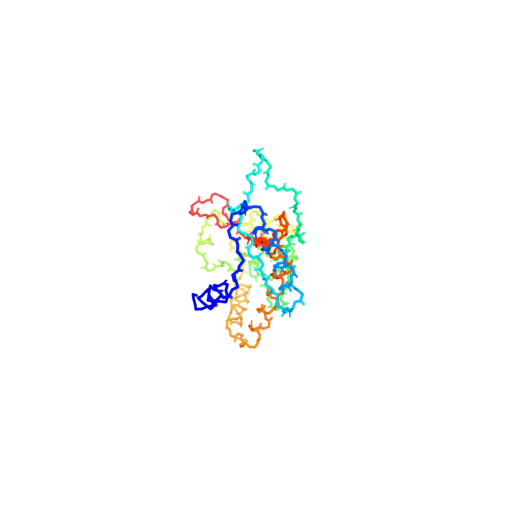 N N . PRO A 1 202 ? 2.472 -1.880 -4.898 1.00 94.81 202 PRO A N 1
ATOM 1697 C CA . PRO A 1 202 ? 1.757 -2.643 -3.887 1.00 94.81 202 PRO A CA 1
ATOM 1698 C C . PRO A 1 202 ? 0.378 -2.023 -3.616 1.00 94.81 202 PRO A C 1
ATOM 1700 O O . PRO A 1 202 ? 0.198 -0.817 -3.824 1.00 94.81 202 PRO A O 1
ATOM 1703 N N . PRO A 1 203 ? -0.583 -2.811 -3.105 1.00 95.81 203 PRO A N 1
ATOM 1704 C CA . PRO A 1 203 ? -1.875 -2.280 -2.691 1.00 95.81 203 PRO A CA 1
ATOM 1705 C C . PRO A 1 203 ? -1.718 -1.229 -1.581 1.00 95.81 203 PRO A C 1
ATOM 1707 O O . PRO A 1 203 ? -0.785 -1.265 -0.772 1.00 95.81 203 PRO A O 1
ATOM 1710 N N . GLY A 1 204 ? -2.634 -0.262 -1.553 1.00 96.12 204 GLY A N 1
ATOM 1711 C CA . GLY A 1 204 ? -2.641 0.814 -0.569 1.00 96.12 204 GLY A CA 1
ATOM 1712 C C . GLY A 1 204 ? -3.775 1.810 -0.794 1.00 96.12 204 GLY A C 1
ATOM 1713 O O . GLY A 1 204 ? -4.523 1.707 -1.764 1.00 96.12 204 GLY A O 1
ATOM 1714 N N . LEU A 1 205 ? -3.881 2.790 0.106 1.00 96.06 205 LEU A N 1
ATOM 1715 C CA . LEU A 1 205 ? -4.881 3.859 0.018 1.00 96.06 205 LEU A CA 1
ATOM 1716 C C . LEU A 1 205 ? -4.481 4.907 -1.018 1.00 96.06 205 LEU A C 1
ATOM 1718 O O . LEU A 1 205 ? -3.314 5.316 -1.100 1.00 96.06 205 LEU A O 1
ATOM 1722 N N . PHE A 1 206 ? -5.451 5.372 -1.801 1.00 96.19 206 PHE A N 1
ATOM 1723 C CA . PHE A 1 206 ? -5.180 6.321 -2.870 1.00 96.19 206 PHE A CA 1
ATOM 1724 C C . PHE A 1 206 ? -4.958 7.723 -2.299 1.00 96.19 206 PHE A C 1
ATOM 1726 O O . PHE A 1 206 ? -5.838 8.346 -1.706 1.00 96.19 206 PHE A O 1
ATOM 1733 N N . ARG A 1 207 ? -3.761 8.268 -2.522 1.00 93.62 207 ARG A N 1
ATOM 1734 C CA . ARG A 1 207 ? -3.341 9.579 -2.001 1.00 93.62 207 ARG A CA 1
ATOM 1735 C C . ARG A 1 207 ? -3.366 10.629 -3.103 1.00 93.62 207 ARG A C 1
ATOM 1737 O O . ARG A 1 207 ? -2.328 11.116 -3.555 1.00 93.62 207 ARG A O 1
ATOM 1744 N N . GLY A 1 208 ? -4.576 10.938 -3.563 1.00 92.75 208 GLY A N 1
ATOM 1745 C CA . GLY A 1 208 ? -4.803 11.981 -4.558 1.00 92.75 208 GLY A CA 1
ATOM 1746 C C . GLY A 1 208 ? -4.342 13.352 -4.052 1.00 92.75 208 GLY A C 1
ATOM 1747 O O . GLY A 1 208 ? -4.577 13.712 -2.902 1.00 92.75 208 GLY A O 1
ATOM 1748 N N . ARG A 1 209 ? -3.670 14.125 -4.911 1.00 91.38 209 ARG A N 1
ATOM 1749 C CA . ARG A 1 209 ? -3.139 15.450 -4.549 1.00 91.38 209 ARG A CA 1
ATOM 1750 C C . ARG A 1 209 ? -4.271 16.469 -4.361 1.00 91.38 209 ARG A C 1
ATOM 1752 O O . ARG A 1 209 ? -5.233 16.461 -5.123 1.00 91.3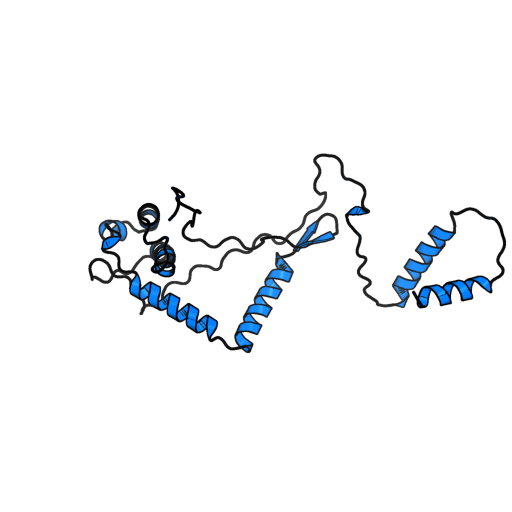8 209 ARG A O 1
ATOM 1759 N N . GLY A 1 210 ? -4.108 17.387 -3.405 1.00 90.56 210 GLY A N 1
ATOM 1760 C CA . GL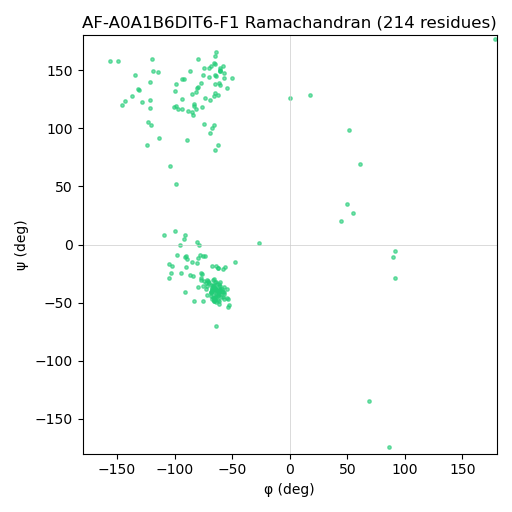Y A 1 210 ? -5.089 18.441 -3.120 1.00 90.56 210 GLY A CA 1
ATOM 1761 C C . GLY A 1 210 ? -6.386 17.889 -2.520 1.00 90.56 210 GLY A C 1
ATOM 1762 O O . GLY A 1 210 ? -6.339 17.044 -1.626 1.00 90.56 210 GLY A O 1
ATOM 1763 N N . GLU A 1 211 ? -7.525 18.357 -3.033 1.00 91.56 211 GLU A N 1
ATOM 1764 C CA . GLU A 1 211 ? -8.882 17.920 -2.661 1.00 91.56 211 GLU A CA 1
ATOM 1765 C C . GLU A 1 211 ? -9.438 16.904 -3.671 1.00 91.56 211 GLU A C 1
ATOM 1767 O O . GLU A 1 211 ? -10.503 17.073 -4.262 1.00 91.56 211 GLU A O 1
ATOM 1772 N N . HIS A 1 212 ? -8.660 15.853 -3.941 1.00 93.94 212 HIS A N 1
ATOM 1773 C CA . HIS A 1 212 ? -9.056 14.827 -4.897 1.00 93.94 212 HIS A CA 1
ATOM 1774 C C . HIS A 1 212 ? -10.238 13.987 -4.365 1.00 93.94 212 HIS A C 1
ATOM 1776 O O . HIS A 1 212 ? -10.090 13.329 -3.335 1.00 93.94 212 HIS A O 1
ATOM 1782 N N . PRO A 1 213 ? -11.370 13.884 -5.087 1.00 94.06 213 PRO A N 1
ATOM 1783 C CA . PRO A 1 213 ? -12.606 13.280 -4.567 1.00 94.06 213 PRO A CA 1
ATOM 1784 C C . PRO A 1 213 ? -12.521 11.768 -4.314 1.00 94.06 213 PRO A C 1
ATOM 1786 O O . PRO A 1 213 ? -13.344 11.214 -3.598 1.00 94.06 213 PRO A O 1
ATOM 1789 N N . LYS A 1 214 ? -11.536 11.092 -4.917 1.00 94.75 214 LYS A N 1
ATOM 1790 C CA . LYS A 1 214 ? -11.281 9.651 -4.733 1.00 94.75 214 LYS A CA 1
ATOM 1791 C C . LYS A 1 214 ? -10.156 9.331 -3.743 1.00 94.75 214 LYS A C 1
ATOM 1793 O O . LYS A 1 214 ? -9.643 8.224 -3.788 1.00 94.75 214 LYS A O 1
ATOM 1798 N N . MET A 1 215 ? -9.670 10.305 -2.968 1.00 94.56 215 MET A N 1
ATOM 1799 C CA . MET A 1 215 ? -8.658 10.014 -1.944 1.00 94.56 215 MET A CA 1
ATOM 1800 C C . MET A 1 215 ? -9.238 9.079 -0.877 1.00 94.56 215 MET A C 1
ATOM 1802 O O . MET A 1 215 ? -10.408 9.245 -0.546 1.00 94.56 215 MET A O 1
ATOM 1806 N N . GLY A 1 216 ? -8.432 8.174 -0.327 1.00 92.62 216 GLY A N 1
ATOM 1807 C CA . GLY A 1 216 ? -8.890 7.126 0.594 1.00 92.62 216 GLY A CA 1
ATOM 1808 C C . GLY A 1 216 ? -8.963 5.804 -0.128 1.00 92.62 216 GLY A C 1
ATOM 1809 O O . GLY A 1 216 ? -10.062 5.485 -0.615 1.00 92.62 216 GLY A O 1
#

InterPro domains:
  IPR008336 DNA topoisomerase I, DNA binding, eukaryotic-type [PF02919] (60-216)
  IPR013030 DNA topoisomerase I, DNA binding, N-terminal domain 2 [G3DSA:2.170.11.10] (165-216)
  IPR013034 DNA topoisomerase I, DNA binding, N-terminal domain 1 [G3DSA:1.10.10.41] (77-164)
  IPR036202 DNA topoisomerase I, DNA binding, eukaryotic-type, N-terminal domain superfamily [SSF56741] (49-216)
  IPR051062 DNA topoisomerase IB [PTHR10290] (46-216)

Mean predicted aligned error: 12.49 Å

Nearest PDB structures (foldseek):
  1seu-assembly1_A  TM=9.845E-01  e=8.585E-24  Homo sapiens
  1ej9-assembly1_A  TM=9.948E-01  e=1.758E-23  Homo sapiens
  1rr8-assembly1_C  TM=9.783E-01  e=3.599E-23  Homo sapiens
  1k4s-assembly1_A  TM=9.798E-01  e=3.756E-22  Homo sapiens
  1nh3-assembly1_A  TM=9.702E-01  e=9.142E-21  Homo sapiens

Sequence (216 aa):
MKLLKLYVFALNNINIISNVKISSEIIFYYNLKSIIRKVTNLSFSFQHDRWEEEKKSDGVKWTFLEHKGPVFAPDYEPLPKNVKFFYDGEEIHLSQDAEEVATFYARMLDHDYTTKEAFNENFFKDWRKTMTDSEREKITKLSKCNFKQMHAYFVQKSEERKAMSKEEKKAIKEKNDEVLKEYGFCTIDGHKEKIGNFKIEPPGLFRGRGEHPKMG

Organism: NCBI:txid38151

Radius of gyration: 31.2 Å; Cα contacts (8 Å, |Δi|>4): 171; chains: 1; bounding box: 81×31×80 Å

Secondary structure (DSSP, 8-state):
-HHHHHHHHHHTTS---S---TTHHHHHHHHHHHHHHHH----------TTSSPPPPTT---S-EEE--PBPPPPPPPPPTTS-EEETTEEEPPPHHHHHHHHHHHTTTTSTTTT-HHHHHHHHHHHHHHS-HHHHHH---GGGEE-HHHHHHHHHHHHHHHH--HHHHHHHHHHHHHHHHHHSEEEETTEEEE-S--BPPPP-----SSS-TT--

Solvent-accessible surface area (backbone atoms only — not comparable to full-atom values): 13319 Å² total; per-residue (Å²): 121,74,70,64,59,57,53,60,60,62,58,73,75,58,92,72,80,82,91,77,74,88,68,58,63,57,54,50,53,54,51,50,52,57,52,54,67,73,72,59,89,66,87,73,80,79,82,77,58,79,86,76,55,82,83,69,62,90,91,61,88,69,90,42,79,49,66,74,55,69,42,75,55,80,79,90,76,79,78,58,91,89,54,57,42,31,46,78,85,41,82,49,88,67,55,71,64,30,40,56,56,47,48,48,52,20,74,36,64,92,37,81,57,65,76,34,64,61,22,49,51,38,35,52,59,54,46,52,70,49,38,52,73,71,51,45,70,69,63,77,55,74,90,44,52,41,49,63,49,49,24,52,52,50,51,50,54,53,50,53,62,69,66,52,52,73,66,58,53,47,54,56,48,54,56,52,50,50,52,41,70,61,39,31,38,30,39,46,71,87,42,82,41,78,49,90,79,38,61,50,81,65,91,72,67,43,81,50,74,86,90,38,86,72,15,46